Protein AF-0000000070931207 (afdb_homodimer)

Radius of gyration: 27.51 Å; Cα contacts (8 Å, |Δi|>4): 252; chains: 2; bounding box: 96×79×61 Å

Nearest PDB structures (foldseek):
  5idf-assembly1_B  TM=7.408E-01  e=4.962E-07  Rattus norvegicus
  4u4f-assembly1_C  TM=7.117E-01  e=2.954E-07  Rattus norvegicus
  9b64-assembly1_A  TM=7.312E-01  e=7.812E-07  Rattus norvegicus
  7rz4-assembly1_B  TM=7.303E-01  e=7.321E-07  Rattus norvegicus
  6ruq-assembly1_B  TM=6.890E-01  e=1.153E-06  Rattus norvegicus

InterPro domains:
  IPR019594 Ionotropic glutamate receptor, L-glutamate and glycine-binding domain [PF10613] (33-107)
  IPR019594 Ionotropic glutamate receptor, L-glutamate and glycine-binding domain [SM00918] (43-107)

Structure (mmCIF, N/CA/C/O backbone):
data_AF-0000000070931207-model_v1
#
loop_
_entity.id
_entity.type
_entity.pdbx_description
1 polymer 'Ionotropic glutamate receptor, putative'
#
loop_
_atom_site.group_PDB
_atom_site.id
_atom_site.type_symbol
_atom_site.label_atom_id
_atom_site.label_alt_id
_atom_site.label_comp_id
_atom_site.label_asym_id
_atom_site.label_entity_id
_atom_site.label_seq_id
_atom_site.pdbx_PDB_ins_code
_atom_site.Cartn_x
_atom_site.Cartn_y
_atom_site.Cartn_z
_atom_site.occupancy
_atom_site.B_iso_or_equiv
_atom_site.auth_seq_id
_atom_site.auth_comp_id
_atom_site.auth_asym_id
_atom_site.auth_atom_id
_atom_site.pdbx_PDB_model_num
ATOM 1 N N . GLY A 1 1 ? -38.344 -54.75 43.781 1 23.19 1 GLY A N 1
ATOM 2 C CA . GLY A 1 1 ? -38.375 -54.594 42.344 1 23.19 1 GLY A CA 1
ATOM 3 C C . GLY A 1 1 ? -38.719 -53.219 41.875 1 23.19 1 GLY A C 1
ATOM 4 O O . GLY A 1 1 ? -39.562 -53.031 41 1 23.19 1 GLY A O 1
ATOM 5 N N . LEU A 1 2 ? -38.219 -52.125 42.656 1 27.23 2 LEU A N 1
ATOM 6 C CA . LEU A 1 2 ? -38.438 -50.688 42.812 1 27.23 2 LEU A CA 1
ATOM 7 C C . LEU A 1 2 ? -38.062 -49.938 41.531 1 27.23 2 LEU A C 1
ATOM 9 O O . LEU A 1 2 ? -36.875 -49.938 41.156 1 27.23 2 LEU A O 1
ATOM 13 N N . ASP A 1 3 ? -38.969 -50 40.375 1 28.8 3 ASP A N 1
ATOM 14 C CA . ASP A 1 3 ? -38.875 -49.562 39 1 28.8 3 ASP A CA 1
ATOM 15 C C . ASP A 1 3 ? -38.781 -48.031 38.906 1 28.8 3 ASP A C 1
ATOM 17 O O . ASP A 1 3 ? -39.688 -47.344 39.406 1 28.8 3 ASP A O 1
ATOM 21 N N . PHE A 1 4 ? -37.531 -47.344 39.031 1 26.69 4 PHE A N 1
ATOM 22 C CA . PHE A 1 4 ? -37.062 -45.969 38.906 1 26.69 4 PHE A CA 1
ATOM 23 C C . PHE A 1 4 ? -37.5 -45.375 37.562 1 26.69 4 PHE A C 1
ATOM 25 O O . PHE A 1 4 ? -37.125 -45.844 36.5 1 26.69 4 PHE A O 1
ATOM 32 N N . VAL A 1 5 ? -38.812 -45.125 37.375 1 33.22 5 VAL A N 1
ATOM 33 C CA . VAL A 1 5 ? -39.344 -44.562 36.156 1 33.22 5 VAL A CA 1
ATOM 34 C C . VAL A 1 5 ? -38.688 -43.219 35.875 1 33.22 5 VAL A C 1
ATOM 36 O O . VAL A 1 5 ? -38.562 -42.375 36.75 1 33.22 5 VAL A O 1
ATOM 39 N N . HIS A 1 6 ? -37.625 -43.25 34.969 1 27.7 6 HIS A N 1
ATOM 40 C CA . HIS A 1 6 ? -36.812 -42.219 34.312 1 27.7 6 HIS A CA 1
ATOM 41 C C . HIS A 1 6 ? -37.688 -41.188 33.625 1 27.7 6 HIS A C 1
ATOM 43 O O . HIS A 1 6 ? -38.438 -41.5 32.719 1 27.7 6 HIS A O 1
ATOM 49 N N . ASP A 1 7 ? -38.344 -40.281 34.344 1 30.94 7 ASP A N 1
ATOM 50 C CA . ASP A 1 7 ? -39.094 -39.219 33.719 1 30.94 7 ASP A CA 1
ATOM 51 C C . ASP A 1 7 ? -38.219 -38.406 32.781 1 30.94 7 ASP A C 1
ATOM 53 O O . ASP A 1 7 ? -37.219 -37.812 33.219 1 30.94 7 ASP A O 1
ATOM 57 N N . PRO A 1 8 ? -38 -38.656 31.391 1 30.59 8 PRO A N 1
ATOM 58 C CA . PRO A 1 8 ? -37.125 -38.094 30.344 1 30.59 8 PRO A CA 1
ATOM 59 C C . PRO A 1 8 ? -37.375 -36.625 30.109 1 30.59 8 PRO A C 1
ATOM 61 O O . PRO A 1 8 ? -36.812 -36.031 29.188 1 30.59 8 PRO A O 1
ATOM 64 N N . HIS A 1 9 ? -38.469 -36 30.531 1 30.83 9 HIS A N 1
ATOM 65 C CA . HIS A 1 9 ? -38.938 -34.844 29.766 1 30.83 9 HIS A CA 1
ATOM 66 C C . HIS A 1 9 ? -37.938 -33.719 29.844 1 30.83 9 HIS A C 1
ATOM 68 O O . HIS A 1 9 ? -37.781 -32.969 28.875 1 30.83 9 HIS A O 1
ATOM 74 N N . ASP A 1 10 ? -37.438 -33.219 30.969 1 28.48 10 ASP A N 1
ATOM 75 C CA . ASP A 1 10 ? -37.406 -31.766 31.125 1 28.48 10 ASP A CA 1
ATOM 76 C C . ASP A 1 10 ? -36.219 -31.172 30.375 1 28.48 10 ASP A C 1
ATOM 78 O O . ASP A 1 10 ? -35.844 -30.016 30.578 1 28.48 10 ASP A O 1
ATOM 82 N N . ASP A 1 11 ? -35.25 -31.828 29.688 1 28.03 11 ASP A N 1
ATOM 83 C CA . ASP A 1 11 ? -34 -31.109 29.484 1 28.03 11 ASP A CA 1
ATOM 84 C C . ASP A 1 11 ? -34.188 -29.938 28.516 1 28.03 11 ASP A C 1
ATOM 86 O O . ASP A 1 11 ? -34.469 -30.125 27.344 1 28.03 11 ASP A O 1
ATOM 90 N N . ASP A 1 12 ? -34.844 -28.828 28.922 1 31.52 12 ASP A N 1
ATOM 91 C CA . ASP A 1 12 ? -34.938 -27.578 28.172 1 31.52 12 ASP A CA 1
ATOM 92 C C . ASP A 1 12 ? -33.531 -27.141 27.688 1 31.52 12 ASP A C 1
ATOM 94 O O . ASP A 1 12 ? -32.688 -26.781 28.5 1 31.52 12 ASP A O 1
ATOM 98 N N . GLY A 1 13 ? -32.719 -27.953 26.984 1 34.44 13 GLY A N 1
ATOM 99 C CA . GLY A 1 13 ? -31.453 -27.484 26.406 1 34.44 13 GLY A CA 1
ATOM 100 C C . GLY A 1 13 ? -31.609 -26.172 25.656 1 34.44 13 GLY A C 1
ATOM 101 O O . GLY A 1 13 ? -32.125 -26.141 24.547 1 34.44 13 GLY A O 1
ATOM 102 N N . VAL A 1 14 ? -31.859 -25.094 26.391 1 35.22 14 VAL A N 1
ATOM 103 C CA . VAL A 1 14 ? -31.828 -23.797 25.719 1 35.22 14 VAL A CA 1
ATOM 104 C C . VAL A 1 14 ? -30.562 -23.688 24.875 1 35.22 14 VAL A C 1
ATOM 106 O O . VAL A 1 14 ? -29.453 -23.859 25.375 1 35.22 14 VAL A O 1
ATOM 109 N N . PRO A 1 15 ? -30.5 -24.094 23.641 1 37.5 15 PRO A N 1
ATOM 110 C CA . PRO A 1 15 ? -29.391 -23.938 22.719 1 37.5 15 PRO A CA 1
ATOM 111 C C . PRO A 1 15 ? -28.859 -22.5 22.672 1 37.5 15 PRO A C 1
ATOM 113 O O . PRO A 1 15 ? -27.938 -22.203 21.906 1 37.5 15 PRO A O 1
ATOM 116 N N . GLY A 1 16 ? -29.5 -21.516 23.266 1 37.53 16 GLY A N 1
ATOM 117 C CA . GLY A 1 16 ? -29.344 -20.203 22.625 1 37.53 16 GLY A CA 1
ATOM 118 C C . GLY A 1 16 ? -27.938 -19.656 22.719 1 37.53 16 GLY A C 1
ATOM 119 O O . GLY A 1 16 ? -27.688 -18.516 22.344 1 37.53 16 GLY A O 1
ATOM 120 N N . SER A 1 17 ? -27.156 -19.922 23.766 1 37.19 17 SER A N 1
ATOM 121 C CA . SER A 1 17 ? -26.031 -19 23.891 1 37.19 17 SER A CA 1
ATOM 122 C C . SER A 1 17 ? -25.125 -19.094 22.672 1 37.19 17 SER A C 1
ATOM 124 O O . SER A 1 17 ? -24.5 -20.125 22.422 1 37.19 17 SER A O 1
ATOM 126 N N . GLU A 1 18 ? -25.484 -18.781 21.5 1 37.75 18 GLU A N 1
ATOM 127 C CA . GLU A 1 18 ? -24.453 -18.516 20.516 1 37.75 18 GLU A CA 1
ATOM 128 C C . GLU A 1 18 ? -23.188 -17.938 21.172 1 37.75 18 GLU A C 1
ATOM 130 O O . GLU A 1 18 ? -23.266 -16.953 21.906 1 37.75 18 GLU A O 1
ATOM 135 N N . ASP A 1 19 ? -22.188 -18.672 21.641 1 37.19 19 ASP A N 1
ATOM 136 C CA . ASP A 1 19 ? -20.812 -18.328 21.969 1 37.19 19 ASP A CA 1
ATOM 137 C C . ASP A 1 19 ? -20.328 -17.141 21.125 1 37.19 19 ASP A C 1
ATOM 139 O O . ASP A 1 19 ? -20.219 -17.234 19.906 1 37.19 19 ASP A O 1
ATOM 143 N N . VAL A 1 20 ? -20.828 -15.953 21.328 1 42.41 20 VAL A N 1
ATOM 144 C CA . VAL A 1 20 ? -20 -14.812 20.953 1 42.41 20 VAL A CA 1
ATOM 145 C C . VAL A 1 20 ? -18.531 -15.172 21.109 1 42.41 20 VAL A C 1
ATOM 147 O O . VAL A 1 20 ? -18.062 -15.453 22.219 1 42.41 20 VAL A O 1
ATOM 150 N N . ASP A 1 21 ? -18 -16.109 20.422 1 39.47 21 ASP A N 1
ATOM 151 C CA . ASP A 1 21 ? -16.547 -16.297 20.297 1 39.47 21 ASP A CA 1
ATOM 152 C C . ASP A 1 21 ? -15.812 -14.977 20.5 1 39.47 21 ASP A C 1
ATOM 154 O O . ASP A 1 21 ? -15.734 -14.164 19.562 1 39.47 21 ASP A O 1
ATOM 158 N N . ASP A 1 22 ? -16.062 -14.109 21.422 1 45.34 22 ASP A N 1
ATOM 159 C CA . ASP A 1 22 ? -15.141 -13.109 21.953 1 45.34 22 ASP A CA 1
ATOM 160 C C . ASP A 1 22 ? -13.703 -13.617 21.891 1 45.34 22 ASP A C 1
ATOM 162 O O . ASP A 1 22 ? -12.914 -13.375 22.812 1 45.34 22 ASP A O 1
ATOM 166 N N . THR A 1 23 ? -13.297 -14.742 21.312 1 48.28 23 THR A N 1
ATOM 167 C CA . THR A 1 23 ? -11.875 -15.047 21.219 1 48.28 23 THR A CA 1
ATOM 168 C C . THR A 1 23 ? -11.078 -13.805 20.828 1 48.28 23 THR A C 1
ATOM 170 O O . THR A 1 23 ? -11.328 -13.211 19.781 1 48.28 23 THR A O 1
ATOM 173 N N . ILE A 1 24 ? -10.812 -12.938 21.781 1 50.16 24 ILE A N 1
ATOM 174 C CA . ILE A 1 24 ? -9.797 -11.898 21.688 1 50.16 24 ILE A CA 1
ATOM 175 C C . ILE A 1 24 ? -8.688 -12.344 20.75 1 50.16 24 ILE A C 1
ATOM 177 O O . ILE A 1 24 ? -7.949 -13.281 21.047 1 50.16 24 ILE A O 1
ATOM 181 N N . ASP A 1 25 ? -9.016 -12.484 19.562 1 58.59 25 ASP A N 1
ATOM 182 C CA . ASP A 1 25 ? -7.906 -12.727 18.641 1 58.59 25 ASP A CA 1
ATOM 183 C C . ASP A 1 25 ? -6.746 -11.781 18.922 1 58.59 25 ASP A C 1
ATOM 185 O O . ASP A 1 25 ? -6.887 -10.562 18.797 1 58.59 25 ASP A O 1
ATOM 189 N N . GLU A 1 26 ? -5.93 -12.125 19.953 1 60.47 26 GLU A N 1
ATOM 190 C CA . GLU A 1 26 ? -4.727 -11.383 20.312 1 60.47 26 GLU A CA 1
ATOM 191 C C . GLU A 1 26 ? -4.215 -10.57 19.125 1 60.47 26 GLU A C 1
ATOM 193 O O . GLU A 1 26 ? -3.541 -9.547 19.312 1 60.47 26 GLU A O 1
ATOM 198 N N . ASN A 1 27 ? -4.688 -11.023 18.062 1 66.06 27 ASN A N 1
ATOM 199 C CA . ASN A 1 27 ? -4.195 -10.336 16.875 1 66.06 27 ASN A CA 1
ATOM 200 C C . ASN A 1 27 ? -5.18 -9.266 16.406 1 66.06 27 ASN A C 1
ATOM 202 O O . ASN A 1 27 ? -4.977 -8.648 15.352 1 66.06 27 ASN A O 1
ATOM 206 N N . SER A 1 28 ? -6.129 -9.055 17.375 1 78.44 28 SER A N 1
ATOM 207 C CA . SER A 1 28 ? -7.125 -8.07 16.969 1 78.44 28 SER A CA 1
ATOM 208 C C . SER A 1 28 ? -6.59 -6.652 17.125 1 78.44 28 SER A C 1
ATOM 210 O O . SER A 1 28 ? -5.953 -6.332 18.125 1 78.44 28 SER A O 1
ATOM 212 N N . LEU A 1 29 ? -6.68 -5.848 16.141 1 83.44 29 LEU A N 1
ATOM 213 C CA . LEU A 1 29 ? -6.293 -4.441 16.141 1 83.44 29 LEU A CA 1
ATOM 214 C C . LEU A 1 29 ? -7.352 -3.59 16.828 1 83.44 29 LEU A C 1
ATOM 216 O O . LEU A 1 29 ? -7.117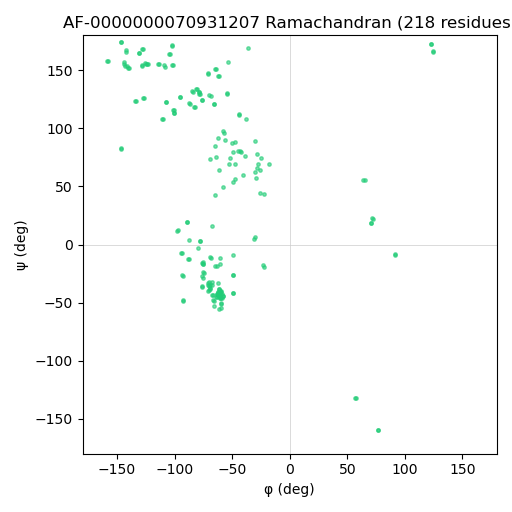 -2.412 17.109 1 83.44 29 LEU A O 1
ATOM 220 N N . GLU A 1 30 ? -8.328 -4.242 17.312 1 86.12 30 GLU A N 1
ATOM 221 C CA . GLU A 1 30 ? -9.461 -3.479 17.828 1 86.12 30 GLU A CA 1
ATOM 222 C C . GLU A 1 30 ? -9.086 -2.709 19.094 1 86.12 30 GLU A C 1
ATOM 224 O O . GLU A 1 30 ? -8.438 -3.25 19.984 1 86.12 30 GLU A O 1
ATOM 229 N N . ASN A 1 31 ? -9.383 -1.312 19.109 1 87.56 31 ASN A N 1
ATOM 230 C CA . ASN A 1 31 ? -9.203 -0.41 20.234 1 87.56 31 ASN A CA 1
ATOM 231 C C . ASN A 1 31 ? -7.727 -0.146 20.516 1 87.56 31 ASN A C 1
ATOM 233 O O . ASN A 1 31 ? -7.348 0.172 21.641 1 87.56 31 ASN A O 1
ATOM 237 N N . ARG A 1 32 ? -6.938 -0.42 19.562 1 92.69 32 ARG A N 1
ATOM 238 C CA . ARG A 1 32 ? -5.52 -0.094 19.656 1 92.69 32 ARG A CA 1
ATOM 239 C C . ARG A 1 32 ? -5.164 1.07 18.734 1 92.69 32 ARG A C 1
ATOM 241 O O . ARG A 1 32 ? -5.914 1.392 17.812 1 92.69 32 ARG A O 1
ATOM 248 N N . THR A 1 33 ? -4.117 1.772 19.156 1 96.12 33 THR A N 1
ATOM 249 C CA . THR A 1 33 ? -3.527 2.768 18.281 1 96.12 33 THR A CA 1
ATOM 250 C C . THR A 1 33 ? -2.27 2.219 17.609 1 96.12 33 THR A C 1
ATOM 252 O O . THR A 1 33 ? -1.323 1.817 18.281 1 96.12 33 THR A O 1
ATOM 255 N N . ILE A 1 34 ? -2.32 2.102 16.359 1 96.06 34 ILE A N 1
ATOM 256 C CA . ILE A 1 34 ? -1.188 1.586 15.594 1 96.06 34 ILE A CA 1
ATOM 257 C C . ILE A 1 34 ? -0.354 2.748 15.062 1 96.06 34 ILE A C 1
ATOM 259 O O . ILE A 1 34 ? -0.89 3.676 14.453 1 96.06 34 ILE A O 1
ATOM 263 N N . ILE A 1 35 ? 0.951 2.678 15.359 1 97.62 35 ILE A N 1
ATOM 264 C CA . ILE A 1 35 ? 1.844 3.674 14.773 1 97.62 35 ILE A CA 1
ATOM 265 C C . ILE A 1 35 ? 2.32 3.205 13.406 1 97.62 35 ILE A C 1
ATOM 267 O O . ILE A 1 35 ? 2.904 2.127 13.281 1 97.62 35 ILE A O 1
ATOM 271 N N . VAL A 1 36 ? 2.049 3.975 12.438 1 97.5 36 VAL A N 1
ATOM 272 C CA . VAL A 1 36 ? 2.465 3.674 11.07 1 97.5 36 VAL A CA 1
ATOM 273 C C . VAL A 1 36 ? 3.555 4.648 10.641 1 97.5 36 VAL A C 1
ATOM 275 O O . VAL A 1 36 ? 3.285 5.832 10.414 1 97.5 36 VAL A O 1
ATOM 278 N N . THR A 1 37 ? 4.781 4.176 10.539 1 98.44 37 THR A N 1
ATOM 279 C CA . THR A 1 37 ? 5.887 5.012 10.078 1 98.44 37 THR A CA 1
ATOM 280 C C . THR A 1 37 ? 5.859 5.148 8.562 1 98.44 37 THR A C 1
ATOM 282 O O . THR A 1 37 ? 5.68 4.164 7.844 1 98.44 37 THR A O 1
ATOM 285 N N . THR A 1 38 ? 5.965 6.391 8.062 1 98.19 38 THR A N 1
ATOM 286 C CA . THR A 1 38 ? 5.816 6.633 6.629 1 98.19 38 THR A CA 1
ATOM 287 C C . THR A 1 38 ? 6.797 7.703 6.156 1 98.19 38 THR A C 1
ATOM 289 O O . THR A 1 38 ? 7.453 8.352 6.973 1 98.19 38 THR A O 1
ATOM 292 N N . VAL A 1 39 ? 6.922 7.793 4.848 1 98 39 VAL A N 1
ATOM 293 C CA . VAL A 1 39 ? 7.613 8.883 4.16 1 98 39 VAL A CA 1
ATOM 294 C C . VAL A 1 39 ? 6.68 9.516 3.129 1 98 39 VAL A C 1
ATOM 296 O O . VAL A 1 39 ? 5.68 8.914 2.732 1 98 39 VAL A O 1
ATOM 299 N N . VAL A 1 40 ? 6.984 10.766 2.824 1 97.69 40 VAL A N 1
ATOM 300 C CA . VAL A 1 40 ? 6.215 11.398 1.755 1 97.69 40 VAL A CA 1
ATOM 301 C C . VAL A 1 40 ? 6.504 10.695 0.43 1 97.69 40 VAL A C 1
ATOM 303 O O . VAL A 1 40 ? 7.652 10.625 -0.01 1 97.69 40 VAL A O 1
ATOM 306 N N . SER A 1 41 ? 5.457 10.148 -0.214 1 95.06 41 SER A N 1
ATOM 307 C CA . SER A 1 41 ? 5.566 9.391 -1.453 1 95.06 41 SER A CA 1
ATOM 308 C C . SER A 1 41 ? 4.34 9.594 -2.338 1 95.06 41 SER A C 1
ATOM 310 O O . SER A 1 41 ? 3.461 8.734 -2.398 1 95.06 41 SER A O 1
ATOM 312 N N . PRO A 1 42 ? 4.352 10.68 -3.082 1 95.81 42 PRO A N 1
ATOM 313 C CA . PRO A 1 42 ? 3.211 10.859 -3.986 1 95.81 42 PRO A CA 1
ATOM 314 C C . PRO A 1 42 ? 3.111 9.75 -5.031 1 95.81 42 PRO A C 1
ATOM 316 O O . PRO A 1 42 ? 4.133 9.281 -5.539 1 95.81 42 PRO A O 1
ATOM 319 N N . PRO A 1 43 ? 1.853 9.344 -5.418 1 93.94 43 PRO A N 1
ATOM 320 C CA . PRO A 1 43 ? 0.551 9.844 -4.965 1 93.94 43 PRO A CA 1
ATOM 321 C C . PRO A 1 43 ? 0.025 9.094 -3.742 1 93.94 43 PRO A C 1
ATOM 323 O O . PRO A 1 43 ? -1.162 9.195 -3.418 1 93.94 43 PRO A O 1
ATOM 326 N N . PHE A 1 44 ? 0.882 8.438 -3.049 1 95.62 44 PHE A N 1
ATOM 327 C CA . PHE A 1 44 ? 0.434 7.461 -2.061 1 95.62 44 PHE A CA 1
ATOM 328 C C . PHE A 1 44 ? 0.309 8.102 -0.685 1 95.62 44 PHE A C 1
ATOM 330 O O . PHE A 1 44 ? -0.703 7.926 -0.002 1 95.62 44 PHE A O 1
ATOM 337 N N . VAL A 1 45 ? 1.263 8.805 -0.274 1 97.94 45 VAL A N 1
ATOM 338 C CA . VAL A 1 45 ? 1.275 9.562 0.972 1 97.94 45 VAL A CA 1
ATOM 339 C C . VAL A 1 45 ? 1.817 10.969 0.715 1 97.94 45 VAL A C 1
ATOM 341 O O . VAL A 1 45 ? 2.938 11.125 0.226 1 97.94 45 VAL A O 1
ATOM 344 N N . MET A 1 46 ? 1.054 11.914 1.052 1 98.31 46 MET A N 1
ATOM 345 C CA . MET A 1 46 ? 1.426 13.312 0.843 1 98.31 46 MET A CA 1
ATOM 346 C C . MET A 1 46 ? 0.999 14.172 2.027 1 98.31 46 MET A C 1
ATOM 348 O O . MET A 1 46 ? 0.062 13.82 2.748 1 98.31 46 MET A O 1
ATOM 352 N N . LEU A 1 47 ? 1.739 15.211 2.213 1 98.38 47 LEU A N 1
ATOM 353 C CA . LEU A 1 47 ? 1.25 16.266 3.1 1 98.38 47 LEU A CA 1
ATOM 354 C C . LEU A 1 47 ? 0.26 17.172 2.375 1 98.38 47 LEU A C 1
ATOM 356 O O . LEU A 1 47 ? 0.477 17.531 1.216 1 98.38 47 LEU A O 1
ATOM 360 N N . LYS A 1 48 ? -0.857 17.438 3.059 1 98.12 48 LYS A N 1
ATOM 361 C CA . LYS A 1 48 ? -1.823 18.375 2.492 1 98.12 48 LYS A CA 1
ATOM 362 C C . LYS A 1 48 ? -1.226 19.766 2.373 1 98.12 48 LYS A C 1
ATOM 364 O O . LYS A 1 48 ? -0.315 20.125 3.123 1 98.12 48 LYS A O 1
ATOM 369 N N . ASP A 1 49 ? -1.76 20.5 1.351 1 97 49 ASP A N 1
ATOM 370 C CA . ASP A 1 49 ? -1.448 21.938 1.353 1 97 49 ASP A CA 1
ATOM 371 C C . ASP A 1 49 ? -1.828 22.578 2.684 1 97 49 ASP A C 1
ATOM 373 O O . ASP A 1 49 ? -2.926 22.344 3.197 1 97 49 ASP A O 1
ATOM 377 N N . GLY A 1 50 ? -0.847 23.344 3.277 1 97.69 50 GLY A N 1
ATOM 378 C CA . GLY A 1 50 ? -1.085 23.953 4.582 1 97.69 50 GLY A CA 1
ATOM 379 C C . GLY A 1 50 ? -1.073 22.938 5.711 1 97.69 50 GLY A C 1
ATOM 380 O O . GLY A 1 50 ? -1.782 23.094 6.707 1 97.69 50 GLY A O 1
ATOM 381 N N . SER A 1 51 ? -0.452 21.828 5.508 1 97.69 51 SER A N 1
ATOM 382 C CA . SER A 1 51 ? -0.431 20.734 6.473 1 97.69 51 SER A CA 1
ATOM 383 C C . SER A 1 51 ? -0.061 21.234 7.867 1 97.69 51 SER A C 1
ATOM 385 O O . SER A 1 51 ? -0.439 20.625 8.867 1 97.69 51 SER A O 1
ATOM 387 N N . GLU A 1 52 ? 0.675 22.328 7.977 1 97.38 52 GLU A N 1
ATOM 388 C CA . GLU A 1 52 ? 1.089 22.875 9.266 1 97.38 52 GLU A CA 1
ATOM 389 C C . GLU A 1 52 ? -0.115 23.344 10.078 1 97.38 52 GLU A C 1
ATOM 391 O O . GLU A 1 52 ? -0.017 23.516 11.297 1 97.38 52 GLU A O 1
ATOM 396 N N . GLN A 1 53 ? -1.238 23.547 9.414 1 98.06 53 GLN A N 1
ATOM 397 C CA . GLN A 1 53 ? -2.445 24.016 10.086 1 98.06 53 GLN A CA 1
ATOM 398 C C . GLN A 1 53 ? -3.262 22.859 10.633 1 98.06 53 GLN A C 1
ATOM 400 O O . GLN A 1 53 ? -4.227 23.062 11.375 1 98.06 53 GLN A O 1
ATOM 405 N N . TYR A 1 54 ? -2.938 21.672 10.227 1 98.25 54 TYR A N 1
ATOM 406 C CA . TYR A 1 54 ? -3.621 20.453 10.672 1 98.25 54 TYR A CA 1
ATOM 407 C C . TYR A 1 54 ? -2.779 19.703 11.688 1 98.25 54 TYR A C 1
ATOM 409 O O . TYR A 1 54 ? -1.621 20.047 11.93 1 98.25 54 TYR A O 1
ATOM 417 N N . GLU A 1 55 ? -3.461 18.781 12.383 1 97.88 55 GLU A N 1
ATOM 418 C CA . GLU A 1 55 ? -2.76 17.953 13.359 1 97.88 55 GLU A CA 1
ATOM 419 C C . GLU A 1 55 ? -2.961 16.469 13.07 1 97.88 55 GLU A C 1
ATOM 421 O O . GLU A 1 55 ? -3.932 16.094 12.414 1 97.88 55 GLU A O 1
ATOM 426 N N . GLY A 1 56 ? -2 15.703 13.547 1 97.81 56 GLY A N 1
ATOM 427 C CA . GLY A 1 56 ? -2.107 14.258 13.445 1 97.81 56 GLY A CA 1
ATOM 428 C C . GLY A 1 56 ? -2.271 13.773 12.016 1 97.81 56 GLY A C 1
ATOM 429 O O . GLY A 1 56 ? -1.549 14.211 11.117 1 97.81 56 GLY A O 1
ATOM 430 N N . ASN A 1 57 ? -3.236 12.898 11.859 1 98.69 57 ASN A N 1
ATOM 431 C CA . ASN A 1 57 ? -3.42 12.258 10.555 1 98.69 57 ASN A CA 1
ATOM 432 C C . ASN A 1 57 ? -4.07 13.211 9.555 1 98.69 57 ASN A C 1
ATOM 434 O O . ASN A 1 57 ? -4.012 12.977 8.344 1 98.69 57 ASN A O 1
ATOM 438 N N . GLN A 1 58 ? -4.664 14.289 10.031 1 98.38 58 GLN A N 1
ATOM 439 C CA . GLN A 1 58 ? -5.348 15.242 9.164 1 98.38 58 GLN A CA 1
ATOM 440 C C . GLN A 1 58 ? -4.352 16 8.289 1 98.38 58 GLN A C 1
ATOM 442 O O . GLN A 1 58 ? -4.742 16.656 7.316 1 98.38 58 GLN A O 1
ATOM 447 N N . ARG A 1 59 ? -3.076 15.867 8.586 1 98.75 59 ARG A N 1
ATOM 448 C CA . ARG A 1 59 ? -2.025 16.531 7.824 1 98.75 59 ARG A CA 1
ATOM 449 C C . ARG A 1 59 ? -1.782 15.82 6.496 1 98.75 59 ARG A C 1
ATOM 451 O O . ARG A 1 59 ? -1.139 16.375 5.602 1 98.75 59 ARG A O 1
ATOM 458 N N . PHE A 1 60 ? -2.307 14.586 6.426 1 98.75 60 PHE A N 1
ATOM 459 C CA . PHE A 1 60 ? -1.861 13.727 5.332 1 98.75 60 PHE A CA 1
ATOM 460 C C . PHE A 1 60 ? -3.008 13.438 4.367 1 98.75 60 PHE A C 1
ATOM 462 O O . PHE A 1 60 ? -4.18 13.523 4.746 1 98.75 60 PHE A O 1
ATOM 469 N N . GLU A 1 61 ? -2.676 13.133 3.164 1 97.88 61 GLU A N 1
ATOM 470 C CA . GLU A 1 61 ? -3.568 12.656 2.109 1 97.88 61 GLU A CA 1
ATOM 471 C C . GLU A 1 61 ? -2.855 11.68 1.184 1 97.88 61 GLU A C 1
ATOM 473 O O . GLU A 1 61 ? -1.655 11.438 1.331 1 97.88 61 GLU A O 1
ATOM 478 N N . GLY A 1 62 ? -3.619 11.094 0.242 1 95.94 62 GLY A N 1
ATOM 479 C CA . GLY A 1 62 ? -3.084 10.141 -0.716 1 95.94 62 GLY A CA 1
ATOM 480 C C . GLY A 1 62 ? -3.787 8.797 -0.676 1 95.94 62 GLY A C 1
ATOM 481 O O . GLY A 1 62 ? -4.586 8.539 0.226 1 95.94 62 GLY A O 1
ATOM 482 N N . PHE A 1 63 ? -3.412 8.039 -1.598 1 93.69 63 PHE A N 1
ATOM 483 C CA . PHE A 1 63 ? -4.117 6.777 -1.775 1 93.69 63 PHE A CA 1
ATOM 484 C C . PHE A 1 63 ? -3.965 5.895 -0.543 1 93.69 63 PHE A C 1
ATOM 486 O O . PHE A 1 63 ? -4.938 5.293 -0.078 1 93.69 63 PHE A O 1
ATOM 493 N N . CYS A 1 64 ? -2.789 5.805 0.018 1 95.81 64 CYS A N 1
ATOM 494 C CA . CYS A 1 64 ? -2.543 4.949 1.175 1 95.81 64 CYS A CA 1
ATOM 495 C C . CYS A 1 64 ? -3.213 5.516 2.422 1 95.81 64 CYS A C 1
ATOM 497 O O . CYS A 1 64 ? -3.715 4.762 3.258 1 95.81 64 CYS A O 1
ATOM 499 N N . VAL A 1 65 ? -3.258 6.828 2.547 1 97.81 65 VAL A N 1
ATOM 500 C CA . VAL A 1 65 ? -3.891 7.473 3.691 1 97.81 65 VAL A CA 1
ATOM 501 C C . VAL A 1 65 ? -5.387 7.164 3.697 1 97.81 65 VAL A C 1
ATOM 503 O O . VAL A 1 65 ? -5.938 6.742 4.719 1 97.81 65 VAL A O 1
ATOM 506 N N . SER A 1 66 ? -5.996 7.285 2.527 1 94.69 66 SER A N 1
ATOM 507 C CA . SER A 1 66 ? -7.418 6.977 2.396 1 94.69 66 SER A CA 1
ATOM 508 C C . SER A 1 66 ? -7.699 5.516 2.727 1 94.69 66 SER A C 1
ATOM 510 O O . SER A 1 66 ? -8.711 5.195 3.346 1 94.69 66 SER A O 1
ATOM 512 N N . LEU A 1 67 ? -6.883 4.668 2.244 1 92.81 67 LEU A N 1
ATOM 513 C CA . LEU A 1 67 ? -7.059 3.25 2.539 1 92.81 67 LEU A CA 1
ATOM 514 C C . LEU A 1 67 ? -6.914 2.984 4.035 1 92.81 67 LEU A C 1
ATOM 516 O O . LEU A 1 67 ? -7.695 2.227 4.613 1 92.81 67 LEU A O 1
ATOM 520 N N . LEU A 1 68 ? -5.91 3.617 4.703 1 95.75 68 LEU A N 1
ATOM 521 C CA . LEU A 1 68 ? -5.707 3.463 6.137 1 95.75 68 LEU A CA 1
ATOM 522 C C . LEU A 1 68 ? -6.918 3.973 6.914 1 95.75 68 LEU A C 1
ATOM 524 O O . LEU A 1 68 ? -7.352 3.34 7.879 1 95.75 68 LEU A O 1
ATOM 528 N N . ASP A 1 69 ? -7.445 5.051 6.473 1 95.69 69 ASP A N 1
ATOM 529 C CA . ASP A 1 69 ? -8.648 5.594 7.098 1 95.69 69 ASP A CA 1
ATOM 530 C C . ASP A 1 69 ? -9.797 4.59 7.043 1 95.69 69 ASP A C 1
ATOM 532 O O . ASP A 1 69 ? -10.469 4.352 8.047 1 95.69 69 ASP A O 1
ATOM 536 N N . LYS A 1 70 ? -9.969 4.02 5.902 1 91.31 70 LYS A N 1
ATOM 537 C CA . LYS A 1 70 ? -11.047 3.055 5.723 1 91.31 70 LYS A CA 1
ATOM 538 C C . LYS A 1 70 ? -10.797 1.793 6.543 1 91.31 70 LYS A C 1
ATOM 540 O O . LYS A 1 70 ? -11.719 1.271 7.18 1 91.31 70 LYS A O 1
ATOM 545 N N . LEU A 1 71 ? -9.594 1.343 6.504 1 91.94 71 LEU A N 1
ATOM 546 C CA . LEU A 1 71 ? -9.242 0.156 7.273 1 91.94 71 LEU A CA 1
ATOM 547 C C . LEU A 1 71 ? -9.461 0.392 8.766 1 91.94 71 LEU A C 1
ATOM 549 O O . LEU A 1 71 ? -10.023 -0.462 9.461 1 91.94 71 LEU A O 1
ATOM 553 N N . ALA A 1 72 ? -9.016 1.508 9.234 1 94.38 72 ALA A N 1
ATOM 554 C CA . ALA A 1 72 ? -9.164 1.865 10.648 1 94.38 72 ALA A CA 1
ATOM 555 C C . ALA A 1 72 ? -10.633 1.909 11.055 1 94.38 72 ALA A C 1
ATOM 557 O O . ALA A 1 72 ? -11 1.468 12.141 1 94.38 72 ALA A O 1
ATOM 558 N N . GLU A 1 73 ? -11.422 2.432 10.18 1 92.81 73 GLU A N 1
ATOM 559 C CA . GLU A 1 73 ? -12.852 2.539 10.422 1 92.81 73 GLU A CA 1
ATOM 560 C C . GLU A 1 73 ? -13.508 1.161 10.484 1 92.81 73 GLU A C 1
ATOM 562 O O . GLU A 1 73 ? -14.25 0.861 11.422 1 92.81 73 GLU A O 1
ATOM 567 N N . VAL A 1 74 ? -13.25 0.349 9.594 1 88.44 74 VAL A N 1
ATOM 568 C CA . VAL A 1 74 ? -13.938 -0.931 9.453 1 88.44 74 VAL A CA 1
ATOM 569 C C . VAL A 1 74 ? -13.43 -1.909 10.508 1 88.44 74 VAL A C 1
ATOM 571 O O . VAL A 1 74 ? -14.203 -2.695 11.062 1 88.44 74 VAL A O 1
ATOM 574 N N . LEU A 1 75 ? -12.195 -1.833 10.812 1 89.12 75 LEU A N 1
ATOM 575 C CA . LEU A 1 75 ? -11.609 -2.76 11.773 1 89.12 75 LEU A CA 1
ATOM 576 C C . LEU A 1 75 ? -11.609 -2.162 13.172 1 89.12 75 LEU A C 1
ATOM 578 O O . LEU A 1 75 ? -11.211 -2.82 14.141 1 89.12 75 LEU A O 1
ATOM 582 N N . HIS A 1 76 ? -11.969 -0.906 13.273 1 92.56 76 HIS A N 1
ATOM 583 C CA . HIS A 1 76 ? -12.195 -0.232 14.547 1 92.56 76 HIS A CA 1
ATOM 584 C C . HIS A 1 76 ? -10.898 -0.135 15.352 1 92.56 76 HIS A C 1
ATOM 586 O O . HIS A 1 76 ? -10.859 -0.532 16.516 1 92.56 76 HIS A O 1
ATOM 592 N N . PHE A 1 77 ? -9.961 0.408 14.766 1 94.94 77 PHE A N 1
ATOM 593 C CA . PHE A 1 77 ? -8.734 0.782 15.461 1 94.94 77 PHE A CA 1
ATOM 594 C C . PHE A 1 77 ? -8.352 2.223 15.141 1 94.94 77 PHE A C 1
ATOM 596 O O . PHE A 1 77 ? -8.922 2.836 14.234 1 94.94 77 PHE A O 1
ATOM 603 N N . ASP A 1 78 ? -7.477 2.781 15.914 1 96.75 78 ASP A N 1
ATOM 604 C CA . ASP A 1 78 ? -6.855 4.074 15.656 1 96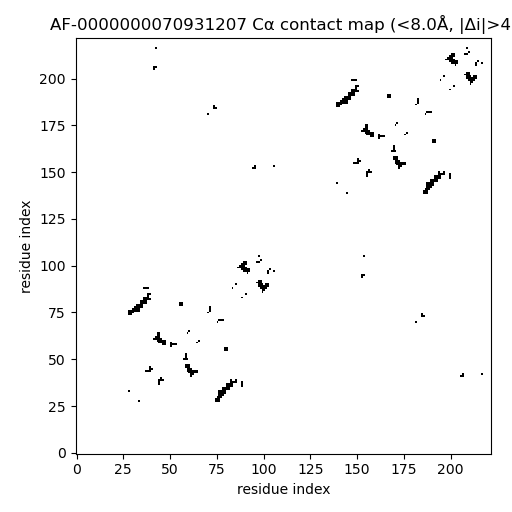.75 78 ASP A CA 1
ATOM 605 C C . ASP A 1 78 ? -5.445 3.904 15.102 1 96.75 78 ASP A C 1
ATOM 607 O O . ASP A 1 78 ? -4.82 2.857 15.281 1 96.75 78 ASP A O 1
ATOM 611 N N . TYR A 1 79 ? -5.051 4.926 14.383 1 98 79 TYR A N 1
ATOM 612 C CA . TYR A 1 79 ? -3.666 4.895 13.93 1 98 79 TYR A CA 1
ATOM 613 C C . TYR A 1 79 ? -3.061 6.293 13.93 1 98 79 TYR A C 1
ATOM 615 O O . TYR A 1 79 ? -3.785 7.289 13.961 1 98 79 TYR A O 1
ATOM 623 N N . LYS A 1 80 ? -1.764 6.324 14.031 1 98.44 80 LYS A N 1
ATOM 624 C CA . LYS A 1 80 ? -0.984 7.555 13.93 1 98.44 80 LYS A CA 1
ATOM 625 C C . LYS A 1 80 ? 0.114 7.422 12.875 1 98.44 80 LYS A C 1
ATOM 627 O O . LYS A 1 80 ? 0.907 6.48 12.914 1 98.44 80 LYS A O 1
ATOM 632 N N . LEU A 1 81 ? 0.134 8.344 11.953 1 98.75 81 LEU A N 1
ATOM 633 C CA . LEU A 1 81 ? 1.202 8.375 10.961 1 98.75 81 LEU A CA 1
ATOM 634 C C . LEU A 1 81 ? 2.438 9.078 11.516 1 98.75 81 LEU A C 1
ATOM 636 O O . LEU A 1 81 ? 2.361 10.234 11.945 1 98.75 81 LEU A O 1
ATOM 640 N N . GLN A 1 82 ? 3.473 8.453 11.617 1 98.69 82 GLN A N 1
ATOM 641 C CA . GLN A 1 82 ? 4.766 9.016 11.992 1 98.69 82 GLN A CA 1
ATOM 642 C C . GLN A 1 82 ? 5.645 9.242 10.773 1 98.69 82 GLN A C 1
ATOM 644 O O . GLN A 1 82 ? 6.121 8.289 10.156 1 98.69 82 GLN A O 1
ATOM 649 N N . LEU A 1 83 ? 5.895 10.43 10.5 1 98.69 83 LEU A N 1
ATOM 650 C CA . LEU A 1 83 ? 6.672 10.805 9.328 1 98.69 83 LEU A CA 1
ATOM 651 C C . LEU A 1 83 ? 8.164 10.742 9.617 1 98.69 83 LEU A C 1
ATOM 653 O O . LEU A 1 83 ? 8.625 11.273 10.633 1 98.69 83 LEU A O 1
ATOM 657 N N . VAL A 1 84 ? 8.891 10.125 8.758 1 98.75 84 VAL A N 1
ATOM 658 C CA . VAL A 1 84 ? 10.344 10.102 8.875 1 98.75 84 VAL A CA 1
ATOM 659 C C . VAL A 1 84 ? 10.969 10.539 7.555 1 98.75 84 VAL A C 1
ATOM 661 O O . VAL A 1 84 ? 10.289 10.602 6.527 1 98.75 84 VAL A O 1
ATOM 664 N N . LYS A 1 85 ? 12.25 10.797 7.586 1 98.31 85 LYS A N 1
ATOM 665 C CA . LYS A 1 85 ? 12.992 11.125 6.367 1 98.31 85 LYS A CA 1
ATOM 666 C C . LYS A 1 85 ? 13.156 9.891 5.48 1 98.31 85 LYS A C 1
ATOM 668 O O . LYS A 1 85 ? 13.234 8.766 5.98 1 98.31 85 LYS A O 1
ATOM 673 N N . PRO A 1 86 ? 13.164 10.141 4.148 1 97.25 86 PRO A N 1
ATOM 674 C CA . PRO A 1 86 ? 13.297 9.016 3.217 1 97.25 86 PRO A CA 1
ATOM 675 C C . PRO A 1 86 ? 14.445 8.078 3.576 1 97.25 86 PRO A C 1
ATOM 677 O O . PRO A 1 86 ? 14.312 6.859 3.469 1 97.25 86 PRO A O 1
ATOM 680 N N . GLU A 1 87 ? 15.656 8.617 3.996 1 97.44 87 GLU A N 1
ATOM 681 C CA . GLU A 1 87 ? 16.828 7.809 4.301 1 97.44 87 GLU A CA 1
ATOM 682 C C . GLU A 1 87 ? 16.547 6.848 5.453 1 97.44 87 GLU A C 1
ATOM 684 O O . GLU A 1 87 ? 17.094 5.742 5.488 1 97.44 87 GLU A O 1
ATOM 689 N N . LYS A 1 88 ? 15.773 7.344 6.441 1 98.25 88 LYS A N 1
ATOM 690 C CA . LYS A 1 88 ? 15.414 6.512 7.59 1 98.25 88 LYS A CA 1
ATOM 691 C C . LYS A 1 88 ? 14.43 5.422 7.191 1 98.25 88 LYS A C 1
ATOM 693 O O . LYS A 1 88 ? 14.523 4.289 7.664 1 98.25 88 LYS A O 1
ATOM 698 N N . PHE A 1 89 ? 13.547 5.773 6.398 1 98.06 89 PHE A N 1
ATOM 699 C CA . PHE A 1 89 ? 12.586 4.805 5.898 1 98.06 89 PHE A CA 1
ATOM 700 C C . PHE A 1 89 ? 13.281 3.676 5.152 1 98.06 89 PHE A C 1
ATOM 702 O O . PHE A 1 89 ? 13.086 2.5 5.469 1 98.06 89 PHE A O 1
ATOM 709 N N . GLY A 1 90 ? 14.07 4.027 4.172 1 97.38 90 GLY A N 1
ATOM 710 C CA . GLY A 1 90 ? 14.883 3.068 3.439 1 97.38 90 GLY A CA 1
ATOM 711 C C . GLY A 1 90 ? 14.633 3.1 1.942 1 97.38 90 GLY A C 1
ATOM 712 O O . GLY A 1 90 ? 13.75 3.82 1.469 1 97.38 90 GLY A O 1
ATOM 713 N N . TYR A 1 91 ? 15.484 2.484 1.182 1 94.81 91 TYR A N 1
ATOM 714 C CA . TYR A 1 91 ? 15.367 2.33 -0.264 1 94.81 91 TYR A CA 1
ATOM 715 C C . TYR A 1 91 ? 15.875 0.964 -0.711 1 94.81 91 TYR A C 1
ATOM 717 O O . TYR A 1 91 ? 16.609 0.301 0.019 1 94.81 91 TYR A O 1
ATOM 725 N N . GLU A 1 92 ? 15.336 0.572 -1.793 1 94.25 92 GLU A N 1
ATOM 726 C CA . GLU A 1 92 ? 15.766 -0.712 -2.338 1 94.25 92 GLU A CA 1
ATOM 727 C C . GLU A 1 92 ? 17.125 -0.596 -3.014 1 94.25 92 GLU A C 1
ATOM 729 O O . GLU A 1 92 ? 17.312 0.228 -3.91 1 94.25 92 GLU A O 1
ATOM 734 N N . VAL A 1 93 ? 18.062 -1.39 -2.598 1 96.38 93 VAL A N 1
ATOM 735 C CA . VAL A 1 93 ? 19.406 -1.333 -3.166 1 96.38 93 VAL A CA 1
ATOM 736 C C . VAL A 1 93 ? 19.531 -2.336 -4.312 1 96.38 93 VAL A C 1
ATOM 738 O O . VAL A 1 93 ? 20.281 -2.115 -5.262 1 96.38 93 VAL A O 1
ATOM 741 N N . SER A 1 94 ? 18.781 -3.387 -4.305 1 93.44 94 SER A N 1
ATOM 742 C CA . SER A 1 94 ? 18.578 -4.418 -5.32 1 93.44 94 SER A CA 1
ATOM 743 C C . SER A 1 94 ? 17.266 -5.145 -5.125 1 93.44 94 SER A C 1
ATOM 745 O O . SER A 1 94 ? 16.594 -4.973 -4.102 1 93.44 94 SER A O 1
ATOM 747 N N . PRO A 1 95 ? 16.781 -5.727 -6.137 1 87.56 95 PRO A N 1
ATOM 748 C CA . PRO A 1 95 ? 15.477 -6.371 -5.992 1 87.56 95 PRO A CA 1
ATOM 749 C C . PRO A 1 95 ? 15.344 -7.168 -4.695 1 87.56 95 PRO A C 1
ATOM 751 O O . PRO A 1 95 ? 16.047 -8.172 -4.512 1 87.56 95 PRO A O 1
ATOM 754 N N . GLY A 1 96 ? 14.547 -6.707 -3.877 1 89.12 96 GLY A N 1
ATOM 755 C CA . GLY A 1 96 ? 14.258 -7.441 -2.656 1 89.12 96 GLY A CA 1
ATOM 756 C C . GLY A 1 96 ? 15.164 -7.066 -1.502 1 89.12 96 GLY A C 1
ATOM 757 O O . GLY A 1 96 ? 14.969 -7.523 -0.375 1 89.12 96 GLY A O 1
ATOM 758 N N . ARG A 1 97 ? 16.172 -6.297 -1.752 1 94.56 97 ARG A N 1
ATOM 759 C CA . ARG A 1 97 ? 17.078 -5.832 -0.708 1 94.56 97 ARG A CA 1
ATOM 760 C C . ARG A 1 97 ? 16.859 -4.348 -0.418 1 94.56 97 ARG A C 1
ATOM 762 O O . ARG A 1 97 ? 17 -3.51 -1.311 1 94.56 97 ARG A O 1
ATOM 769 N N . TRP A 1 98 ? 16.578 -4.137 0.8 1 96.69 98 TRP A N 1
ATOM 770 C CA . TRP A 1 98 ? 16.188 -2.781 1.19 1 96.69 98 TRP A CA 1
ATOM 771 C C . TRP A 1 98 ? 17.016 -2.303 2.379 1 96.69 98 TRP A C 1
ATOM 773 O O . TRP A 1 98 ? 17.484 -3.111 3.188 1 96.69 98 TRP A O 1
ATOM 783 N N . THR A 1 99 ? 17.188 -1.066 2.543 1 97.88 99 THR A N 1
ATOM 784 C CA . THR A 1 99 ? 17.812 -0.417 3.688 1 97.88 99 THR A CA 1
ATOM 785 C C . THR A 1 99 ? 16.766 0.191 4.609 1 97.88 99 THR A C 1
ATOM 787 O O . THR A 1 99 ? 15.57 0.157 4.301 1 97.88 99 THR A O 1
ATOM 790 N N . GLY A 1 100 ? 17.25 0.65 5.801 1 97.69 100 GLY A N 1
ATOM 791 C CA . GLY A 1 100 ? 16.375 1.427 6.656 1 97.69 100 GLY A CA 1
ATOM 792 C C . GLY A 1 100 ? 15.359 0.575 7.398 1 97.69 100 GLY A C 1
ATOM 793 O O . GLY A 1 100 ? 15.539 -0.637 7.535 1 97.69 100 GLY A O 1
ATOM 794 N N . LEU A 1 101 ? 14.258 1.21 7.867 1 97.75 101 LEU A N 1
ATOM 795 C CA . LEU A 1 101 ? 13.211 0.579 8.664 1 97.75 101 LEU A CA 1
ATOM 796 C C . LEU A 1 101 ? 12.555 -0.563 7.891 1 97.75 101 LEU A C 1
ATOM 798 O O . LEU A 1 101 ? 12.312 -1.636 8.453 1 97.75 101 LEU A O 1
ATOM 802 N N . ILE A 1 102 ? 12.336 -0.316 6.574 1 96.31 102 ILE A N 1
ATOM 803 C CA . ILE A 1 102 ? 11.695 -1.353 5.773 1 96.31 102 ILE A CA 1
ATOM 804 C C . ILE A 1 102 ? 12.641 -2.537 5.605 1 96.31 102 ILE A C 1
ATOM 806 O O . ILE A 1 102 ? 12.211 -3.691 5.602 1 96.31 102 ILE A O 1
ATOM 810 N N . GLY A 1 103 ? 13.969 -2.227 5.438 1 97.06 103 GLY A N 1
ATOM 811 C CA . GLY A 1 103 ? 14.945 -3.303 5.387 1 97.06 103 GLY A CA 1
ATOM 812 C C . GLY A 1 103 ? 14.945 -4.172 6.629 1 97.06 103 GLY A C 1
ATOM 813 O O . GLY A 1 103 ? 15 -5.398 6.535 1 97.06 103 GLY A O 1
ATOM 814 N N . GLU A 1 104 ? 14.891 -3.518 7.816 1 97.12 104 GLU A N 1
ATOM 815 C CA . GLU A 1 104 ? 14.844 -4.23 9.094 1 97.12 104 GLU A C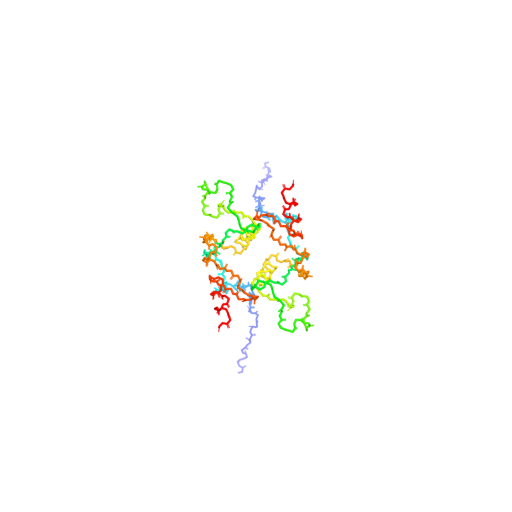A 1
ATOM 816 C C . GLU A 1 104 ? 13.602 -5.109 9.188 1 97.12 104 GLU A C 1
ATOM 818 O O . GLU A 1 104 ? 13.672 -6.246 9.656 1 97.12 104 GLU A O 1
ATOM 823 N N . LEU A 1 105 ? 12.477 -4.617 8.812 1 94.12 105 LEU A N 1
ATOM 824 C CA . LE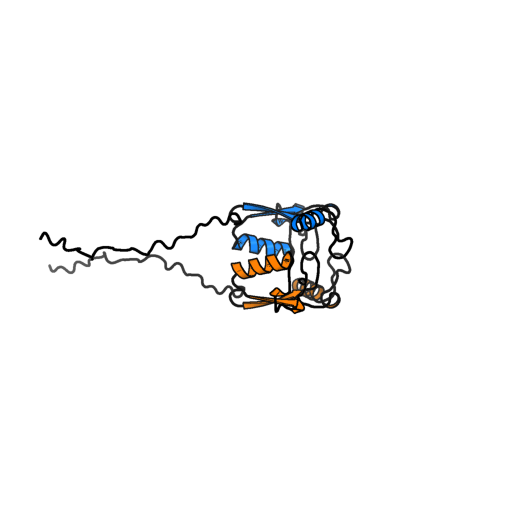U A 1 105 ? 11.219 -5.355 8.852 1 94.12 105 LEU A CA 1
ATOM 825 C C . LEU A 1 105 ? 11.297 -6.605 7.988 1 94.12 105 LEU A C 1
ATOM 827 O O . LEU A 1 105 ? 10.945 -7.699 8.438 1 94.12 105 LEU A O 1
ATOM 831 N N . VAL A 1 106 ? 11.719 -6.398 6.75 1 94.25 106 VAL A N 1
ATOM 832 C CA . VAL A 1 106 ? 11.805 -7.496 5.789 1 94.25 106 VAL A CA 1
ATOM 833 C C . VAL A 1 106 ? 12.742 -8.578 6.32 1 94.25 106 VAL A C 1
ATOM 835 O O . VAL A 1 106 ? 12.453 -9.773 6.203 1 94.25 106 VAL A O 1
ATOM 838 N N . GLU A 1 107 ? 13.859 -8.102 6.879 1 93.62 107 GLU A N 1
ATOM 839 C CA . GLU A 1 107 ? 14.828 -9.047 7.418 1 93.62 107 GLU A CA 1
ATOM 840 C C . GLU A 1 107 ? 14.289 -9.742 8.664 1 93.62 107 GLU A C 1
ATOM 842 O O . GLU A 1 107 ? 14.633 -10.898 8.93 1 93.62 107 GLU A O 1
ATOM 847 N N . GLY A 1 108 ? 13.508 -9.016 9.453 1 89.38 108 GLY A N 1
ATOM 848 C CA . GLY A 1 108 ? 12.922 -9.578 10.656 1 89.38 108 GLY A CA 1
ATOM 849 C C . GLY A 1 108 ? 11.828 -10.594 10.375 1 89.38 108 GLY A C 1
ATOM 850 O O . GLY A 1 108 ? 11.641 -11.539 11.141 1 89.38 108 GLY A O 1
ATOM 851 N N . VAL A 1 109 ? 11.094 -10.406 9.32 1 77.38 109 VAL A N 1
ATOM 852 C CA . VAL A 1 109 ? 10.023 -11.328 8.945 1 77.38 109 VAL A CA 1
ATOM 853 C C . VAL A 1 109 ? 10.625 -12.602 8.352 1 77.38 109 VAL A C 1
ATOM 855 O O . VAL A 1 109 ? 10.055 -13.688 8.484 1 77.38 109 VAL A O 1
ATOM 858 N N . ARG A 1 110 ? 11.773 -12.578 7.738 1 68.69 110 ARG A N 1
ATOM 859 C CA . ARG A 1 110 ? 12.438 -13.742 7.16 1 68.69 110 ARG A CA 1
ATOM 860 C C . ARG A 1 110 ? 13.047 -14.625 8.242 1 68.69 110 ARG A C 1
ATOM 862 O O . ARG A 1 110 ? 13.219 -15.828 8.047 1 68.69 110 ARG A O 1
ATOM 869 N N . ARG A 1 111 ? 13.375 -14.062 9.461 1 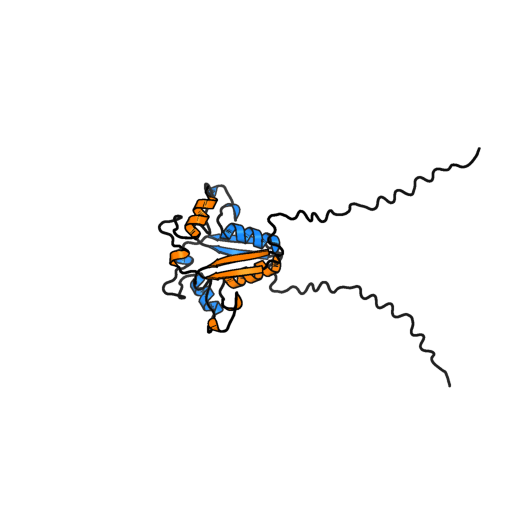64.12 111 ARG A N 1
ATOM 870 C CA . ARG A 1 111 ? 13.953 -14.836 10.555 1 64.12 111 ARG A CA 1
ATOM 871 C C . ARG A 1 111 ? 12.867 -15.539 11.367 1 64.12 111 ARG A C 1
ATOM 873 O O . ARG A 1 111 ? 13.055 -16.672 11.812 1 64.12 111 ARG A O 1
ATOM 880 N N . GLY B 1 1 ? -77.562 4.855 30.703 1 23.95 1 GLY B N 1
ATOM 881 C CA . GLY B 1 1 ? -76.312 5.059 31.359 1 23.95 1 GLY B CA 1
ATOM 882 C C . GLY B 1 1 ? -75.188 4.125 30.859 1 23.95 1 GLY B C 1
ATOM 883 O O . GLY B 1 1 ? -74.188 3.955 31.516 1 23.95 1 GLY B O 1
ATOM 884 N N . LEU B 1 2 ? -75.438 3.359 29.812 1 25.47 2 LEU B N 1
ATOM 885 C CA . LEU B 1 2 ? -74.562 2.285 29.344 1 25.47 2 LEU B CA 1
ATOM 886 C C . LEU B 1 2 ? -73.125 2.797 29.125 1 25.47 2 LEU B C 1
ATOM 888 O O . LEU B 1 2 ? -72.938 3.998 28.953 1 25.47 2 LEU B O 1
ATOM 892 N N . ASP B 1 3 ? -71.938 1.829 29.141 1 27.97 3 ASP B N 1
ATOM 893 C CA . ASP B 1 3 ? -70.562 1.301 29.391 1 27.97 3 ASP B CA 1
ATOM 894 C C . ASP B 1 3 ? -69.625 1.657 28.25 1 27.97 3 ASP B C 1
ATOM 896 O O . ASP B 1 3 ? -68.5 1.115 28.156 1 27.97 3 ASP B O 1
ATOM 900 N N . PHE B 1 4 ? -69.812 2.332 27.25 1 28.28 4 PHE B N 1
ATOM 901 C CA . PHE B 1 4 ? -68.812 2.238 26.188 1 28.28 4 PHE B CA 1
ATOM 902 C C . PHE B 1 4 ? -67.438 2.613 26.688 1 28.28 4 PHE B C 1
ATOM 904 O O . PHE B 1 4 ? -67.125 3.795 26.844 1 28.28 4 PHE B O 1
ATOM 911 N N . VAL B 1 5 ? -67 2.016 27.844 1 32.22 5 VAL B N 1
ATOM 912 C CA . VAL B 1 5 ? -65.688 2.482 28.406 1 32.22 5 VAL B CA 1
ATOM 913 C C . VAL B 1 5 ? -64.562 2.207 27.438 1 32.22 5 VAL B C 1
ATOM 915 O O . VAL B 1 5 ? -64.438 1.096 26.922 1 32.22 5 VAL B O 1
ATOM 918 N N . HIS B 1 6 ? -64.25 3.174 26.562 1 28.34 6 HIS B N 1
ATOM 919 C CA . HIS B 1 6 ? -63.125 3.195 25.625 1 28.34 6 HIS B CA 1
ATOM 920 C C . HIS B 1 6 ? -61.812 2.852 26.328 1 28.34 6 HIS B C 1
ATOM 922 O O . HIS B 1 6 ? -61.406 3.535 27.266 1 28.34 6 HIS B O 1
ATOM 928 N N . ASP B 1 7 ? -61.5 1.595 26.594 1 30.84 7 ASP B N 1
ATOM 929 C CA . ASP B 1 7 ? -60.25 1.199 27.234 1 30.84 7 ASP B CA 1
ATOM 930 C C . ASP B 1 7 ? -59.031 1.688 26.438 1 30.84 7 ASP B C 1
ATOM 932 O O . ASP B 1 7 ? -58.906 1.366 25.25 1 30.84 7 ASP B O 1
ATOM 936 N N . PRO B 1 8 ? -58.312 2.82 26.656 1 31.27 8 PRO B N 1
ATOM 937 C CA . PRO B 1 8 ? -57.219 3.502 25.969 1 31.27 8 PRO B CA 1
ATOM 938 C C . PRO B 1 8 ? -55.938 2.646 25.859 1 31.27 8 PRO B C 1
ATOM 940 O O . PRO B 1 8 ? -54.906 3.129 25.422 1 31.27 8 PRO B O 1
ATOM 943 N N . HIS B 1 9 ? -55.812 1.503 26.562 1 31.06 9 HIS B N 1
ATOM 944 C CA . HIS B 1 9 ? -54.5 0.942 26.844 1 31.06 9 HIS B CA 1
ATOM 945 C C . HIS B 1 9 ? -53.75 0.559 25.547 1 31.06 9 HIS B C 1
ATOM 947 O O . HIS B 1 9 ? -52.562 0.25 25.578 1 31.06 9 HIS B O 1
ATOM 953 N N . ASP B 1 10 ? -54.375 0.136 24.516 1 29.55 10 ASP B N 1
ATOM 954 C CA . ASP B 1 10 ? -53.656 -0.837 23.719 1 29.55 10 ASP B CA 1
ATOM 955 C C . ASP B 1 10 ? -52.438 -0.187 23.047 1 29.55 10 ASP B C 1
ATOM 957 O O . ASP B 1 10 ? -52.531 0.238 21.891 1 29.55 10 ASP B O 1
ATOM 961 N N . ASP B 1 11 ? -51.906 0.968 23.375 1 27.92 11 ASP B N 1
ATOM 962 C CA . ASP B 1 11 ? -50.906 1.596 22.484 1 27.92 11 ASP B CA 1
ATOM 963 C C . ASP B 1 11 ? -49.656 0.758 22.406 1 27.92 11 ASP B C 1
ATOM 965 O O . ASP B 1 11 ? -48.812 0.806 23.297 1 27.92 11 ASP B O 1
ATOM 969 N N . ASP B 1 12 ? -49.656 -0.589 22.297 1 31.77 12 ASP B N 1
ATOM 970 C CA . ASP B 1 12 ? -48.375 -1.242 22.219 1 31.77 12 ASP B CA 1
ATOM 971 C C . ASP B 1 12 ? -47.469 -0.556 21.203 1 31.77 12 ASP B C 1
ATOM 973 O O . ASP B 1 12 ? -47.75 -0.589 20 1 31.77 12 ASP B O 1
ATOM 977 N N . GLY B 1 13 ? -47.156 0.74 21.266 1 32.69 13 GLY B N 1
ATOM 978 C CA . GLY B 1 13 ? -46.125 1.341 20.422 1 32.69 13 GLY B CA 1
ATOM 979 C C . GLY B 1 13 ? -44.906 0.471 20.25 1 32.69 13 GLY B C 1
ATOM 980 O O . GLY B 1 13 ? -44.125 0.298 21.188 1 32.69 13 GLY B O 1
ATOM 981 N N . VAL B 1 14 ? -45.031 -0.712 19.719 1 35.84 14 VAL B N 1
ATOM 982 C CA . VAL B 1 14 ? -43.781 -1.439 19.453 1 35.84 14 VAL B CA 1
ATOM 983 C C . VAL B 1 14 ? -42.719 -0.47 18.969 1 35.84 14 VAL B C 1
ATOM 985 O O . VAL B 1 14 ? -42.969 0.391 18.125 1 35.84 14 VAL B O 1
ATOM 988 N N . PRO B 1 15 ? -41.719 -0.146 19.734 1 36.44 15 PRO B N 1
ATOM 989 C CA . PRO B 1 15 ? -40.594 0.682 19.344 1 36.44 15 PRO B CA 1
ATOM 990 C C . PRO B 1 15 ? -40.156 0.461 17.891 1 36.44 15 PRO B C 1
ATOM 992 O O . PRO B 1 15 ? -40.562 -0.528 17.266 1 36.44 15 PRO B O 1
ATOM 995 N N . GLY B 1 16 ? -39.188 1.427 17.312 1 33.91 16 GLY B N 1
ATOM 996 C CA . GLY B 1 16 ? -38.438 1.879 16.141 1 33.91 16 GLY B CA 1
ATOM 997 C C . GLY B 1 16 ? -37.688 0.763 15.445 1 33.91 16 GLY B C 1
ATOM 998 O O . GLY B 1 16 ? -37.062 -0.074 16.094 1 33.91 16 GLY B O 1
ATOM 999 N N . SER B 1 17 ? -38.25 -0.001 14.492 1 37.12 17 SER B N 1
ATOM 1000 C CA . SER B 1 17 ? -37.5 -0.713 13.469 1 37.12 17 SER B CA 1
ATOM 1001 C C . SER B 1 17 ? -36.156 -0.051 13.211 1 37.12 17 SER B C 1
ATOM 1003 O O . SER B 1 17 ? -36.094 1.128 12.852 1 37.12 17 SER B O 1
ATOM 1005 N N . GLU B 1 18 ? -35.156 -0.106 13.984 1 36.88 18 GLU B N 1
ATOM 1006 C CA . GLU B 1 18 ? -33.844 0.217 13.492 1 36.88 18 GLU B CA 1
ATOM 1007 C C . GLU B 1 18 ? -33.719 -0.07 12 1 36.88 18 GLU B C 1
ATOM 1009 O O . GLU B 1 18 ? -33.938 -1.198 11.555 1 36.88 18 GLU B O 1
ATOM 1014 N N . ASP B 1 19 ? -34.219 0.737 11.016 1 37.5 19 ASP B N 1
ATOM 1015 C CA . ASP B 1 19 ? -33.781 0.814 9.617 1 37.5 19 ASP B CA 1
ATOM 1016 C C . ASP B 1 19 ? -32.406 0.206 9.422 1 37.5 19 ASP B C 1
ATOM 1018 O O . ASP B 1 19 ? -31.422 0.71 9.969 1 37.5 19 ASP B O 1
ATOM 1022 N N . VAL B 1 20 ? -32.281 -1.014 9.531 1 41.81 20 VAL B N 1
ATOM 1023 C CA . VAL B 1 20 ? -31.141 -1.561 8.789 1 41.81 20 VAL B CA 1
ATOM 1024 C C . VAL B 1 20 ? -30.859 -0.696 7.559 1 41.81 20 VAL B C 1
ATOM 1026 O O . VAL B 1 20 ? -31.703 -0.604 6.656 1 41.81 20 VAL B O 1
ATOM 1029 N N . ASP B 1 21 ? -30.609 0.548 7.699 1 39.38 21 ASP B N 1
ATOM 1030 C CA . ASP B 1 21 ? -30.031 1.321 6.602 1 39.38 21 ASP B CA 1
ATOM 1031 C C . ASP B 1 21 ? -29.312 0.415 5.609 1 39.38 21 ASP B C 1
ATOM 1033 O O . ASP B 1 21 ? -28.172 0.023 5.844 1 39.38 21 ASP B O 1
ATOM 1037 N N . ASP B 1 22 ? -29.781 -0.68 5.207 1 45.69 22 ASP B N 1
ATOM 1038 C CA . ASP B 1 22 ? -29.406 -1.292 3.936 1 45.69 22 ASP B CA 1
ATOM 1039 C C . ASP B 1 22 ? -29.062 -0.23 2.896 1 45.69 22 ASP B C 1
ATOM 1041 O O . ASP B 1 22 ? -29.359 -0.384 1.713 1 45.69 22 ASP B O 1
ATOM 1045 N N . THR B 1 23 ? -29.016 1.071 3.139 1 47.94 23 THR B N 1
ATOM 1046 C CA . THR B 1 23 ? -28.516 1.976 2.102 1 47.94 23 THR B CA 1
ATOM 1047 C C . THR B 1 23 ? -27.328 1.368 1.368 1 47.94 23 THR B C 1
ATOM 1049 O O . THR B 1 23 ? -26.312 1.062 1.982 1 47.94 23 THR B O 1
ATOM 1052 N N . ILE B 1 24 ? -27.625 0.43 0.496 1 50.59 24 ILE B N 1
ATOM 1053 C CA . ILE B 1 24 ? -26.672 0.015 -0.532 1 50.59 24 ILE B CA 1
ATOM 1054 C C . ILE B 1 24 ? -25.703 1.155 -0.83 1 50.59 24 ILE B C 1
ATOM 1056 O O . ILE B 1 24 ? -26.109 2.201 -1.348 1 50.59 24 ILE B O 1
ATOM 1060 N N . ASP B 1 25 ? -24.984 1.459 0.129 1 58.5 25 ASP B N 1
ATOM 1061 C CA . ASP B 1 25 ? -23.938 2.41 -0.24 1 58.5 25 ASP B CA 1
ATOM 1062 C C . ASP B 1 25 ? -23.297 2.033 -1.575 1 58.5 25 ASP B C 1
ATOM 1064 O O . ASP B 1 25 ? -22.688 0.971 -1.699 1 58.5 25 ASP B O 1
ATOM 1068 N N . GLU B 1 26 ? -24 2.414 -2.689 1 60.94 26 GLU B N 1
ATOM 1069 C CA . GLU B 1 26 ? -23.5 2.199 -4.043 1 60.94 26 GLU B CA 1
ATOM 1070 C C . GLU B 1 26 ? -21.984 2.074 -4.059 1 60.94 26 GLU B C 1
ATOM 1072 O O . GLU B 1 26 ? -21.406 1.47 -4.969 1 60.94 26 GLU B O 1
ATOM 1077 N N . ASN B 1 27 ? -21.516 2.541 -2.988 1 66.31 27 ASN B N 1
ATOM 1078 C CA . ASN B 1 27 ? -20.047 2.504 -2.955 1 66.31 27 ASN B CA 1
ATOM 1079 C C . ASN B 1 27 ? -19.547 1.294 -2.178 1 66.31 27 ASN B C 1
ATOM 1081 O O . ASN B 1 27 ? -18.344 1.157 -1.957 1 66.31 27 ASN B O 1
ATOM 1085 N N . SER B 1 28 ? -20.578 0.443 -1.938 1 78.44 28 SER B N 1
ATOM 1086 C CA . SER B 1 28 ? -20.172 -0.725 -1.167 1 78.44 28 SER B CA 1
ATOM 1087 C C . SER B 1 28 ? -19.453 -1.743 -2.049 1 78.44 28 SER B C 1
ATOM 1089 O O . SER B 1 28 ? -19.875 -2.012 -3.172 1 78.44 28 SER B O 1
ATOM 1091 N N . LEU B 1 29 ? -18.328 -2.189 -1.656 1 83.5 29 LEU B N 1
ATOM 1092 C CA . LEU B 1 29 ? -17.547 -3.221 -2.334 1 83.5 29 LEU B CA 1
ATOM 1093 C C . LEU B 1 29 ? -18.125 -4.605 -2.055 1 83.5 29 LEU B C 1
ATOM 1095 O O . LEU B 1 29 ? -17.734 -5.586 -2.697 1 83.5 29 LEU B O 1
ATOM 1099 N N . GLU B 1 30 ? -19.188 -4.613 -1.357 1 86.19 30 GLU B N 1
ATOM 1100 C CA . GLU B 1 30 ? -19.672 -5.906 -0.895 1 86.19 30 GLU B CA 1
ATOM 1101 C C . GLU B 1 30 ? -20.219 -6.738 -2.053 1 86.19 30 GLU B C 1
ATOM 1103 O O . GLU B 1 30 ? -20.953 -6.223 -2.902 1 86.19 30 GLU B O 1
ATOM 1108 N N . ASN B 1 31 ? -19.719 -8.07 -2.188 1 87.12 31 ASN B N 1
ATOM 1109 C CA . ASN B 1 31 ? -20.172 -9.062 -3.158 1 87.12 31 ASN B CA 1
ATOM 1110 C C . ASN B 1 31 ? -19.734 -8.703 -4.574 1 87.12 31 ASN B C 1
ATOM 1112 O O . ASN B 1 31 ? -20.375 -9.102 -5.551 1 87.12 31 ASN B O 1
ATOM 1116 N N . ARG B 1 32 ? -18.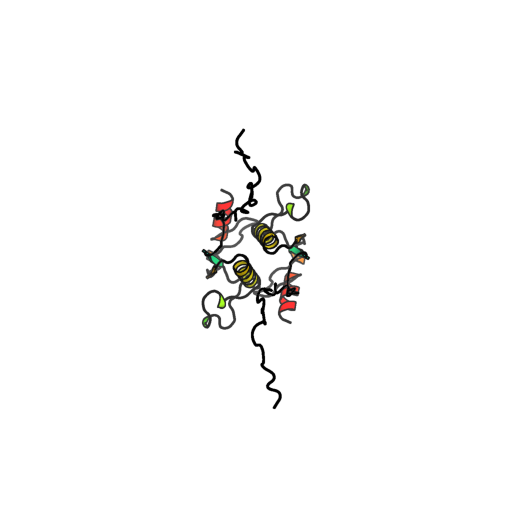797 -7.887 -4.633 1 92.75 32 ARG B N 1
ATOM 1117 C CA . ARG B 1 32 ? -18.188 -7.566 -5.922 1 92.75 32 ARG B CA 1
ATOM 1118 C C . ARG B 1 32 ? -16.781 -8.156 -6.031 1 92.75 32 ARG B C 1
ATOM 1120 O O . ARG B 1 32 ? -16.172 -8.516 -5.02 1 92.75 32 ARG B O 1
ATOM 1127 N N . THR B 1 33 ? -16.406 -8.383 -7.309 1 96.12 33 THR B N 1
ATOM 1128 C CA . THR B 1 33 ? -15.023 -8.734 -7.582 1 96.12 33 THR B CA 1
ATOM 1129 C C . THR B 1 33 ? -14.25 -7.527 -8.109 1 96.12 33 THR B C 1
ATOM 1131 O O . THR B 1 33 ? -14.625 -6.941 -9.133 1 96.12 33 THR B O 1
ATOM 1134 N N . ILE B 1 34 ? -13.312 -7.094 -7.395 1 96.06 34 ILE B N 1
ATOM 1135 C CA . ILE B 1 34 ? -12.5 -5.949 -7.785 1 96.06 34 ILE B CA 1
ATOM 1136 C C . ILE B 1 34 ? -11.234 -6.43 -8.484 1 96.06 34 ILE B C 1
ATOM 1138 O O . ILE B 1 34 ? -10.523 -7.297 -7.969 1 96.06 34 ILE B O 1
ATOM 1142 N N . ILE B 1 35 ? -11.008 -5.875 -9.68 1 97.62 35 ILE B N 1
ATOM 1143 C CA . ILE B 1 35 ? -9.758 -6.172 -10.367 1 97.62 35 ILE B CA 1
ATOM 1144 C C . ILE B 1 35 ? -8.672 -5.195 -9.906 1 97.62 35 ILE B C 1
ATOM 1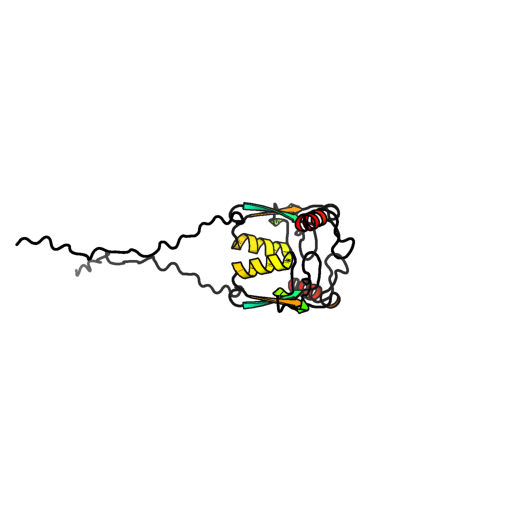146 O O . ILE B 1 35 ? -8.836 -3.98 -10.031 1 97.62 35 ILE B O 1
ATOM 1150 N N . VAL B 1 36 ? -7.641 -5.734 -9.383 1 97.44 36 VAL B N 1
ATOM 1151 C CA . VAL B 1 36 ? -6.512 -4.926 -8.93 1 97.44 36 VAL B CA 1
ATOM 1152 C C . VAL B 1 36 ? -5.309 -5.164 -9.836 1 97.44 36 VAL B C 1
ATOM 1154 O O . VAL B 1 36 ? -4.699 -6.234 -9.805 1 97.44 36 VAL B O 1
ATOM 1157 N N . THR B 1 37 ? -4.973 -4.176 -10.656 1 98.44 37 THR B N 1
ATOM 1158 C CA . THR B 1 37 ? -3.811 -4.281 -11.523 1 98.44 37 THR B CA 1
ATOM 1159 C C . THR B 1 37 ? -2.525 -4.008 -10.75 1 98.44 37 THR B C 1
ATOM 1161 O O . THR B 1 37 ? -2.453 -3.053 -9.977 1 98.44 37 THR B O 1
ATOM 1164 N N . THR B 1 38 ? -1.524 -4.895 -10.898 1 98.12 38 THR B N 1
ATOM 1165 C CA . THR B 1 38 ? -0.312 -4.789 -10.094 1 98.12 38 THR B CA 1
ATOM 1166 C C . THR B 1 38 ? 0.919 -5.145 -10.922 1 98.12 38 THR B C 1
ATOM 1168 O O . THR B 1 38 ? 0.797 -5.637 -12.047 1 98.12 38 THR B O 1
ATOM 1171 N N . VAL B 1 39 ? 2.064 -4.805 -10.383 1 97.94 39 VAL B N 1
ATOM 1172 C CA . VAL B 1 39 ? 3.369 -5.246 -10.859 1 97.94 39 VAL B CA 1
ATOM 1173 C C . VAL B 1 39 ? 4.129 -5.941 -9.734 1 97.94 39 VAL B C 1
ATOM 1175 O O . VAL B 1 39 ? 3.795 -5.777 -8.555 1 97.94 39 VAL B O 1
ATOM 1178 N N . VAL B 1 40 ? 5.059 -6.805 -10.148 1 97.69 40 VAL B N 1
ATOM 1179 C CA . VAL B 1 40 ? 5.918 -7.402 -9.125 1 97.69 40 VAL B CA 1
ATOM 1180 C C . VAL B 1 40 ? 6.789 -6.328 -8.484 1 97.69 40 VAL B C 1
ATOM 1182 O O . VAL B 1 40 ? 7.555 -5.645 -9.172 1 97.69 40 VAL B O 1
ATOM 1185 N N . SER B 1 41 ? 6.672 -6.164 -7.164 1 95.06 41 SER B N 1
ATOM 1186 C CA . SER B 1 41 ? 7.379 -5.137 -6.406 1 95.06 41 SER B CA 1
ATOM 1187 C C . SER B 1 41 ? 7.723 -5.621 -5.004 1 95.06 41 SER B C 1
ATOM 1189 O O . SER B 1 41 ? 7.062 -5.246 -4.031 1 95.06 41 SER B O 1
ATOM 1191 N N . PRO B 1 42 ? 8.797 -6.359 -4.918 1 95.88 42 PRO B N 1
ATOM 1192 C CA . PRO B 1 42 ? 9.18 -6.777 -3.564 1 95.88 42 PRO B CA 1
ATOM 1193 C C . PRO B 1 42 ? 9.492 -5.594 -2.65 1 95.88 42 PRO B C 1
ATOM 1195 O O . PRO B 1 42 ? 10.086 -4.605 -3.094 1 95.88 42 PRO B O 1
ATOM 1198 N N . PRO B 1 43 ? 9.148 -5.699 -1.313 1 94.19 43 PRO B N 1
ATOM 1199 C CA . PRO B 1 43 ? 8.508 -6.824 -0.619 1 94.19 43 PRO B CA 1
ATOM 1200 C C . PRO B 1 43 ? 6.988 -6.738 -0.637 1 94.19 43 PRO B C 1
ATOM 1202 O O . PRO B 1 43 ? 6.316 -7.438 0.13 1 94.19 43 PRO B O 1
ATOM 1205 N N . PHE B 1 44 ? 6.461 -5.98 -1.521 1 95.69 44 PHE B N 1
ATOM 1206 C CA . PHE B 1 44 ? 5.055 -5.605 -1.413 1 95.69 44 PHE B CA 1
ATOM 1207 C C . PHE B 1 44 ? 4.176 -6.574 -2.195 1 95.69 44 PHE B C 1
ATOM 1209 O O . PHE B 1 44 ? 3.16 -7.051 -1.686 1 95.69 44 PHE B O 1
ATOM 1216 N N . VAL B 1 45 ? 4.5 -6.859 -3.363 1 97.94 45 VAL B N 1
ATOM 1217 C CA . VAL B 1 45 ? 3.834 -7.836 -4.219 1 97.94 45 VAL B CA 1
ATOM 1218 C C . VAL B 1 45 ? 4.875 -8.727 -4.891 1 97.94 45 VAL B C 1
ATOM 1220 O O . VAL B 1 45 ? 5.766 -8.242 -5.586 1 97.94 45 VAL B O 1
ATOM 1223 N N . MET B 1 46 ? 4.742 -9.953 -4.695 1 98.38 46 MET B N 1
ATOM 1224 C CA . MET B 1 46 ? 5.676 -10.93 -5.254 1 98.38 46 MET B CA 1
ATOM 1225 C C . MET B 1 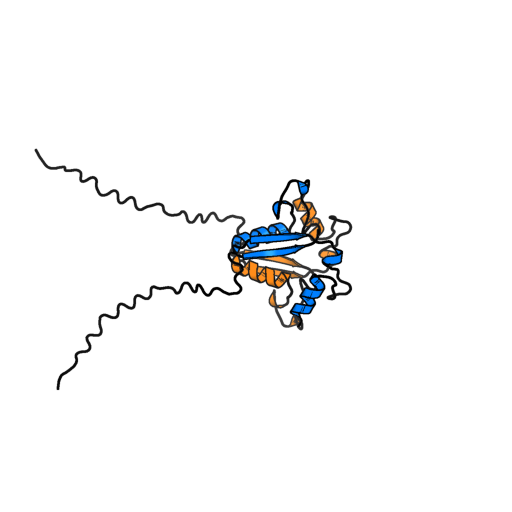46 ? 4.934 -12.164 -5.754 1 98.38 46 MET B C 1
ATOM 1227 O O . MET B 1 46 ? 3.836 -12.469 -5.281 1 98.38 46 MET B O 1
ATOM 1231 N N . LEU B 1 47 ? 5.535 -12.773 -6.727 1 98.38 47 LEU B N 1
ATOM 1232 C CA . LEU B 1 47 ? 5.102 -14.125 -7.07 1 98.38 47 LEU B CA 1
ATOM 1233 C C . LEU B 1 47 ? 5.723 -15.148 -6.129 1 98.38 47 LEU B C 1
ATOM 1235 O O . LEU B 1 47 ? 6.906 -15.062 -5.797 1 98.38 47 LEU B O 1
ATOM 1239 N N . LYS B 1 48 ? 4.883 -16.078 -5.641 1 98.12 48 LYS B N 1
ATOM 1240 C CA . LYS B 1 48 ? 5.402 -17.156 -4.809 1 98.12 48 LYS B CA 1
ATOM 1241 C C . LYS B 1 48 ? 6.344 -18.062 -5.602 1 98.12 48 LYS B C 1
ATOM 1243 O O . LYS B 1 48 ? 6.234 -18.156 -6.828 1 98.12 48 LYS B O 1
ATOM 1248 N N . ASP B 1 49 ? 7.285 -18.641 -4.832 1 97.06 49 ASP B N 1
ATOM 1249 C CA . ASP B 1 49 ? 8.031 -19.719 -5.465 1 97.06 49 ASP B CA 1
ATOM 1250 C C . ASP B 1 49 ? 7.098 -20.797 -6.016 1 97.06 49 ASP B C 1
ATOM 1252 O O . ASP B 1 49 ? 6.16 -21.219 -5.336 1 97.06 49 ASP B O 1
ATOM 1256 N N . GLY B 1 50 ? 7.344 -21.172 -7.332 1 97.75 50 GLY B N 1
ATOM 1257 C CA . GLY B 1 50 ? 6.465 -22.125 -7.98 1 97.75 50 GLY B CA 1
ATOM 1258 C C . GLY B 1 50 ? 5.098 -21.562 -8.312 1 97.75 50 GLY B C 1
ATOM 1259 O O . GLY B 1 50 ? 4.098 -22.281 -8.289 1 97.75 50 GLY B O 1
ATOM 1260 N N . SER B 1 51 ? 5.012 -20.297 -8.414 1 97.56 51 SER B N 1
ATOM 1261 C CA . SER B 1 51 ? 3.744 -19.609 -8.648 1 97.56 51 SER B CA 1
ATOM 1262 C C . SER B 1 51 ? 2.979 -20.234 -9.805 1 97.56 51 SER B C 1
ATOM 1264 O O . SER B 1 51 ? 1.75 -20.156 -9.867 1 97.56 51 SER B O 1
ATOM 1266 N N . GLU B 1 52 ? 3.654 -20.859 -10.742 1 97.31 52 GLU B N 1
ATOM 1267 C CA . GLU B 1 52 ? 3.012 -21.5 -11.891 1 97.31 52 GLU B CA 1
ATOM 1268 C C . GLU B 1 52 ? 2.1 -22.641 -11.461 1 97.31 52 GLU B C 1
ATOM 1270 O O . GLU B 1 52 ? 1.228 -23.062 -12.219 1 97.31 52 GLU B O 1
ATOM 1275 N N . GLN B 1 53 ? 2.305 -23.125 -10.258 1 98 53 GLN B N 1
ATOM 1276 C CA . GLN B 1 53 ? 1.517 -24.25 -9.75 1 98 53 GLN B CA 1
ATOM 1277 C C . GLN B 1 53 ? 0.241 -23.766 -9.07 1 98 53 GLN B C 1
ATOM 1279 O O . GLN B 1 53 ? -0.629 -24.562 -8.719 1 98 53 GLN B O 1
ATOM 1284 N N . TYR B 1 54 ? 0.16 -22.5 -8.82 1 98.19 54 TYR B N 1
ATOM 1285 C CA . TYR B 1 54 ? -0.999 -21.891 -8.18 1 98.19 54 TYR B CA 1
ATOM 1286 C C . TYR B 1 54 ? -1.844 -21.125 -9.195 1 98.19 54 TYR B C 1
ATOM 1288 O O . TYR B 1 54 ? -1.445 -20.969 -10.352 1 98.19 54 TYR B O 1
ATOM 1296 N N . GLU B 1 55 ? -3.078 -20.828 -8.758 1 97.81 55 GLU B N 1
ATOM 1297 C CA . GLU B 1 55 ? -3.975 -20.062 -9.617 1 97.81 55 GLU B CA 1
ATOM 1298 C C . GLU B 1 55 ? -4.473 -18.797 -8.914 1 97.81 55 GLU B C 1
ATOM 1300 O O . GLU B 1 55 ? -4.477 -18.734 -7.684 1 97.81 55 GLU B O 1
ATOM 1305 N N . GLY B 1 56 ? -4.844 -17.844 -9.742 1 97.75 56 GLY B N 1
ATOM 1306 C CA . GLY B 1 56 ? -5.445 -16.625 -9.219 1 97.75 56 GLY B CA 1
ATOM 1307 C C . GLY B 1 56 ? -4.566 -15.906 -8.211 1 97.75 56 GLY B C 1
ATOM 1308 O O . GLY B 1 56 ? -3.371 -15.719 -8.445 1 97.75 56 GLY B O 1
ATOM 1309 N N . ASN B 1 57 ? -5.176 -15.547 -7.129 1 98.69 57 ASN B N 1
ATOM 1310 C CA . ASN B 1 57 ? -4.473 -14.75 -6.133 1 98.69 57 ASN B CA 1
ATOM 1311 C C . ASN B 1 57 ? -3.484 -15.586 -5.332 1 98.69 57 ASN B C 1
ATOM 1313 O O . ASN B 1 57 ? -2.582 -15.047 -4.688 1 98.69 57 ASN B O 1
ATOM 1317 N N . GLN B 1 58 ? -3.625 -16.906 -5.379 1 98.38 58 GLN B N 1
ATOM 1318 C CA . GLN B 1 58 ? -2.752 -17.797 -4.621 1 98.38 58 GLN B CA 1
ATOM 1319 C C . GLN B 1 58 ? -1.327 -17.766 -5.168 1 98.38 58 GLN B C 1
ATOM 1321 O O . GLN B 1 58 ? -0.397 -18.25 -4.512 1 98.38 58 GLN B O 1
ATOM 1326 N N . ARG B 1 59 ? -1.146 -17.172 -6.328 1 98.75 59 ARG B N 1
ATOM 1327 C CA . ARG B 1 59 ? 0.168 -17.062 -6.953 1 98.75 59 ARG B CA 1
ATOM 1328 C C . ARG B 1 59 ? 1.018 -16 -6.27 1 98.75 59 ARG B C 1
ATOM 1330 O O . ARG B 1 59 ? 2.232 -15.945 -6.469 1 98.75 59 ARG B O 1
ATOM 1337 N N . PHE B 1 60 ? 0.327 -15.164 -5.477 1 98.75 60 PHE B N 1
ATOM 1338 C CA . PHE B 1 60 ? 0.996 -13.945 -5.043 1 98.75 60 PHE B CA 1
ATOM 1339 C C . PHE B 1 60 ? 1.217 -13.953 -3.535 1 98.75 60 PHE B C 1
ATOM 1341 O O . PHE B 1 60 ? 0.505 -14.641 -2.803 1 98.75 60 PHE B O 1
ATOM 1348 N N . GLU B 1 61 ? 2.176 -13.227 -3.092 1 97.94 61 GLU B N 1
ATOM 1349 C CA . GLU B 1 61 ? 2.482 -12.938 -1.694 1 97.94 61 GLU B CA 1
ATOM 1350 C C . GLU B 1 61 ? 3.064 -11.539 -1.536 1 97.94 61 GLU B C 1
ATOM 1352 O O . GLU B 1 61 ? 3.295 -10.844 -2.527 1 97.94 61 GLU B O 1
ATOM 1357 N N . GLY B 1 62 ? 3.277 -11.133 -0.27 1 96.06 62 GLY B N 1
ATOM 1358 C CA . GLY B 1 62 ? 3.828 -9.828 0.04 1 96.06 62 GLY B CA 1
ATOM 1359 C C . GLY B 1 62 ? 2.932 -9 0.941 1 96.06 62 GLY B C 1
ATOM 1360 O O . GLY B 1 62 ? 1.782 -9.367 1.189 1 96.06 62 GLY B O 1
ATOM 1361 N N . PHE B 1 63 ? 3.49 -7.938 1.322 1 93.88 63 PHE B N 1
ATOM 1362 C CA . PHE B 1 63 ? 2.805 -7.125 2.318 1 93.88 63 PHE B CA 1
ATOM 1363 C C . PHE B 1 63 ? 1.468 -6.625 1.783 1 93.88 63 PHE B C 1
ATOM 1365 O O . PHE B 1 63 ? 0.457 -6.66 2.488 1 93.88 63 PHE B O 1
ATOM 1372 N N . CYS B 1 64 ? 1.417 -6.164 0.549 1 95.94 64 CYS B N 1
ATOM 1373 C CA . CYS B 1 64 ? 0.189 -5.633 -0.031 1 95.94 64 CYS B CA 1
ATOM 1374 C C . CYS B 1 64 ? -0.822 -6.746 -0.281 1 95.94 64 CYS B C 1
ATOM 1376 O O . CYS B 1 64 ? -2.025 -6.547 -0.11 1 95.94 64 CYS B O 1
ATOM 1378 N N . VAL B 1 65 ? -0.358 -7.918 -0.662 1 97.88 65 VAL B N 1
ATOM 1379 C CA . VAL B 1 65 ? -1.238 -9.055 -0.909 1 97.88 65 VAL B CA 1
ATOM 1380 C C . VAL B 1 65 ? -1.942 -9.453 0.385 1 97.88 65 VAL B C 1
ATOM 1382 O O . VAL B 1 65 ? -3.164 -9.617 0.41 1 97.88 65 VAL B O 1
ATOM 1385 N N . SER B 1 66 ? -1.164 -9.516 1.449 1 94.75 66 SER B N 1
ATOM 1386 C CA . SER B 1 66 ? -1.73 -9.844 2.752 1 94.75 66 SER B CA 1
ATOM 1387 C C . SER B 1 66 ? -2.76 -8.812 3.188 1 94.75 66 SER B C 1
ATOM 1389 O O . SER B 1 66 ? -3.791 -9.156 3.768 1 94.75 66 SER B O 1
ATOM 1391 N N . LEU B 1 67 ? -2.457 -7.59 2.994 1 92.69 67 LEU B N 1
ATOM 1392 C CA . LEU B 1 67 ? -3.398 -6.535 3.352 1 92.69 67 LEU B CA 1
ATOM 1393 C C . LEU B 1 67 ? -4.676 -6.645 2.527 1 92.69 67 LEU B C 1
ATOM 1395 O O . LEU B 1 67 ? -5.777 -6.504 3.062 1 92.69 67 LEU B O 1
ATOM 1399 N N . LEU B 1 68 ? -4.551 -6.918 1.207 1 95.69 68 LEU B N 1
ATOM 1400 C CA . LEU B 1 68 ? -5.707 -7.078 0.332 1 95.69 68 LEU B CA 1
ATOM 1401 C C . LEU B 1 68 ? -6.562 -8.258 0.774 1 95.69 68 LEU B C 1
ATOM 1403 O O . LEU B 1 68 ? -7.793 -8.172 0.784 1 95.69 68 LEU B O 1
ATOM 1407 N N . ASP B 1 69 ? -5.918 -9.305 1.152 1 95.62 69 ASP B N 1
ATOM 1408 C CA . ASP B 1 69 ? -6.637 -10.469 1.657 1 95.62 69 ASP B CA 1
ATOM 1409 C C . ASP B 1 69 ? -7.473 -10.117 2.885 1 95.62 69 ASP B C 1
ATOM 1411 O O . ASP B 1 69 ? -8.648 -10.484 2.971 1 95.62 69 ASP B O 1
ATOM 1415 N N . LYS B 1 70 ? -6.863 -9.406 3.77 1 91.19 70 LYS B N 1
ATOM 1416 C CA . LYS B 1 70 ? -7.559 -9.016 4.992 1 91.19 70 LYS B CA 1
ATOM 1417 C C . LYS B 1 70 ? -8.695 -8.047 4.691 1 91.19 70 LYS B C 1
ATOM 1419 O O . LYS B 1 70 ? -9.797 -8.18 5.238 1 91.19 70 LYS B O 1
ATOM 1424 N N . LEU B 1 71 ? -8.422 -7.109 3.85 1 91.94 71 LEU B N 1
ATOM 1425 C CA . LEU B 1 71 ? -9.453 -6.148 3.471 1 91.94 71 LEU B CA 1
ATOM 1426 C C . LEU B 1 71 ? -10.633 -6.852 2.811 1 91.94 71 LEU B C 1
ATOM 1428 O O . LEU B 1 71 ? -11.789 -6.562 3.129 1 91.94 71 LEU B O 1
ATOM 1432 N N . ALA B 1 72 ? -10.336 -7.723 1.917 1 94.31 72 ALA B N 1
ATOM 1433 C CA . ALA B 1 72 ? -11.367 -8.469 1.207 1 94.31 72 ALA B CA 1
ATOM 1434 C C . ALA B 1 72 ? -12.227 -9.273 2.18 1 94.31 72 ALA B C 1
ATOM 1436 O O . ALA B 1 72 ? -13.453 -9.352 2.02 1 94.31 72 ALA B O 1
ATOM 1437 N N . GLU B 1 73 ? -11.578 -9.836 3.129 1 92.75 73 GLU B N 1
ATOM 1438 C CA . GLU B 1 73 ? -12.266 -10.633 4.141 1 92.75 73 GLU B CA 1
ATOM 1439 C C . GLU B 1 73 ? -13.188 -9.766 5 1 92.75 73 GLU B C 1
ATOM 1441 O O . GLU B 1 73 ? -14.359 -10.094 5.188 1 92.75 73 GLU B O 1
ATOM 1446 N N . VAL B 1 74 ? -12.734 -8.727 5.465 1 88.44 74 VAL B N 1
ATOM 1447 C CA . VAL B 1 74 ? -13.453 -7.906 6.434 1 88.44 74 VAL B CA 1
ATOM 1448 C C . VAL B 1 74 ? -14.555 -7.125 5.727 1 88.44 74 VAL B C 1
ATOM 1450 O O . VAL B 1 74 ? -15.648 -6.945 6.27 1 88.44 74 VAL B O 1
ATOM 1453 N N . LEU B 1 75 ? -14.297 -6.707 4.555 1 89.38 75 LEU B N 1
ATOM 1454 C CA . LEU B 1 75 ? -15.273 -5.906 3.818 1 89.38 75 LEU B CA 1
ATOM 1455 C C . LEU B 1 75 ? -16.141 -6.789 2.932 1 89.38 75 LEU B C 1
ATOM 1457 O O . LEU B 1 75 ? -17.062 -6.297 2.271 1 89.38 75 LEU B O 1
ATOM 1461 N N . HIS B 1 76 ? -15.797 -8.055 2.854 1 92.62 76 HIS B N 1
ATOM 1462 C CA . HIS B 1 76 ? -16.609 -9.062 2.188 1 92.62 76 HIS B CA 1
ATOM 1463 C C . HIS B 1 76 ? -16.734 -8.773 0.694 1 92.62 76 HIS B C 1
ATOM 1465 O O . HIS B 1 76 ? -17.844 -8.727 0.155 1 92.62 76 HIS B O 1
ATOM 1471 N N . PHE B 1 77 ? -15.664 -8.656 0.093 1 94.94 77 PHE B N 1
ATOM 1472 C CA . PHE B 1 77 ? -15.602 -8.609 -1.362 1 94.94 77 PHE B CA 1
ATOM 1473 C C . PHE B 1 77 ? -14.555 -9.586 -1.889 1 94.94 77 PHE B C 1
ATOM 1475 O O . PHE B 1 77 ? -13.758 -10.125 -1.117 1 94.94 77 PHE B O 1
ATOM 1482 N N . ASP B 1 78 ? -14.586 -9.883 -3.148 1 96.69 78 ASP B N 1
ATOM 1483 C CA . ASP B 1 78 ? -13.555 -10.641 -3.854 1 96.69 78 ASP B CA 1
ATOM 1484 C C . ASP B 1 78 ? -12.656 -9.719 -4.672 1 96.69 78 ASP B C 1
ATOM 1486 O O . ASP B 1 78 ? -13.047 -8.594 -5 1 96.69 78 ASP B O 1
ATOM 1490 N N . TYR B 1 79 ? -11.477 -10.219 -4.879 1 98 79 TYR B N 1
ATOM 1491 C CA . TYR B 1 79 ? -10.602 -9.453 -5.758 1 98 79 TYR B CA 1
ATOM 1492 C C . TYR B 1 79 ? -9.75 -10.383 -6.617 1 98 79 TYR B C 1
ATOM 1494 O O . TYR B 1 79 ? -9.602 -11.57 -6.305 1 98 79 TYR B O 1
ATOM 1502 N N . LYS B 1 80 ? -9.305 -9.859 -7.73 1 98.44 80 LYS B N 1
ATOM 1503 C CA . LYS B 1 80 ? -8.375 -10.539 -8.625 1 98.44 80 LYS B CA 1
ATOM 1504 C C . LYS B 1 80 ? -7.168 -9.656 -8.93 1 98.44 80 LYS B C 1
ATOM 1506 O O . LYS B 1 80 ? -7.324 -8.508 -9.359 1 98.44 80 LYS B O 1
ATOM 1511 N N . LEU B 1 81 ? -6.016 -10.188 -8.695 1 98.75 81 LEU B N 1
ATOM 1512 C CA . LEU B 1 81 ? -4.793 -9.477 -9.055 1 98.75 81 LEU B CA 1
ATOM 1513 C C . LEU B 1 81 ? -4.461 -9.68 -10.531 1 98.75 81 LEU B C 1
ATOM 1515 O O . LEU B 1 81 ? -4.312 -10.812 -10.992 1 98.75 81 LEU B O 1
ATOM 1519 N N . GLN B 1 82 ? -4.426 -8.703 -11.273 1 98.69 82 GLN B N 1
ATOM 1520 C CA . GLN B 1 82 ? -3.992 -8.711 -12.664 1 98.69 82 GLN B CA 1
ATOM 1521 C C . GLN B 1 82 ? -2.562 -8.195 -12.797 1 98.69 82 GLN B C 1
ATOM 1523 O O . GLN B 1 82 ? -2.309 -7.004 -12.617 1 98.69 82 GLN B O 1
ATOM 1528 N N . LEU B 1 83 ? -1.734 -9.039 -13.164 1 98.69 83 LEU B N 1
ATOM 1529 C CA . LEU B 1 83 ? -0.321 -8.703 -13.281 1 98.69 83 LEU B CA 1
ATOM 1530 C C . LEU B 1 83 ? -0.025 -8.062 -14.633 1 98.69 83 LEU B C 1
ATOM 1532 O O . LEU B 1 83 ? -0.433 -8.578 -15.68 1 98.69 83 LEU B O 1
ATOM 1536 N N . VAL B 1 84 ? 0.66 -6.965 -14.625 1 98.75 84 VAL B N 1
ATOM 1537 C CA . VAL B 1 84 ? 1.102 -6.328 -15.859 1 98.75 84 VAL B CA 1
ATOM 1538 C C . VAL B 1 84 ? 2.605 -6.074 -15.797 1 98.75 84 VAL B C 1
ATOM 1540 O O . VAL B 1 84 ? 3.217 -6.164 -14.734 1 98.75 84 VAL B O 1
ATOM 1543 N N . LYS B 1 85 ? 3.182 -5.734 -16.906 1 98.31 85 LYS B N 1
ATOM 1544 C CA . LYS B 1 85 ? 4.594 -5.359 -16.969 1 98.31 85 LYS B CA 1
ATOM 1545 C C . LYS B 1 85 ? 4.824 -4.004 -16.312 1 98.31 85 LYS B C 1
ATOM 1547 O O . LYS B 1 85 ? 3.945 -3.137 -16.328 1 98.31 85 LYS B O 1
ATOM 1552 N N . PRO B 1 86 ? 6.016 -3.859 -15.688 1 97.19 86 PRO B N 1
ATOM 1553 C CA . PRO B 1 86 ? 6.32 -2.596 -15.016 1 97.19 86 PRO B CA 1
ATOM 1554 C C . PRO B 1 86 ? 6.043 -1.377 -15.891 1 97.19 86 PRO B C 1
ATOM 1556 O O . PRO B 1 86 ? 5.531 -0.366 -15.406 1 97.19 86 PRO B O 1
ATOM 1559 N N . GLU B 1 87 ? 6.402 -1.417 -17.234 1 97.44 87 GLU B N 1
ATOM 1560 C CA . GLU B 1 87 ? 6.234 -0.278 -18.125 1 97.44 87 GLU B CA 1
ATOM 1561 C C . GLU B 1 87 ? 4.766 0.116 -18.25 1 97.44 87 GLU B C 1
ATOM 1563 O O . GLU B 1 87 ? 4.445 1.294 -18.422 1 97.44 87 GLU B O 1
ATOM 1568 N N . LYS B 1 88 ? 3.883 -0.917 -18.281 1 98.25 88 LYS B N 1
ATOM 1569 C CA . LYS B 1 88 ? 2.447 -0.668 -18.359 1 98.25 88 LYS B CA 1
ATOM 1570 C C . LYS B 1 88 ? 1.911 -0.069 -17.062 1 98.25 88 LYS B C 1
ATOM 1572 O O . LYS B 1 88 ? 1.055 0.817 -17.094 1 98.25 88 LYS B O 1
ATOM 1577 N N . PHE B 1 89 ? 2.408 -0.544 -16.031 1 98 89 PHE B N 1
ATOM 1578 C CA . PHE B 1 89 ? 2.016 -0.014 -14.727 1 98 89 PHE B CA 1
ATOM 1579 C C . PHE B 1 89 ? 2.383 1.461 -14.617 1 98 89 PHE B C 1
ATOM 1581 O O . PHE B 1 89 ? 1.527 2.297 -14.32 1 98 89 PHE B O 1
ATOM 1588 N N . GLY B 1 90 ? 3.637 1.783 -14.828 1 97.31 90 GLY B N 1
ATOM 1589 C CA . GLY B 1 90 ? 4.109 3.158 -14.852 1 97.31 90 GLY B CA 1
ATOM 1590 C C . GLY B 1 90 ? 5.234 3.416 -13.867 1 97.31 90 GLY B C 1
ATOM 1591 O O . GLY B 1 90 ? 5.598 2.533 -13.086 1 97.31 90 GLY B O 1
ATOM 1592 N N . TYR B 1 91 ? 5.91 4.52 -14 1 94.75 91 TYR B N 1
ATOM 1593 C CA . TYR B 1 91 ? 6.965 4.98 -13.109 1 94.75 91 TYR B CA 1
ATOM 1594 C C . TYR B 1 91 ? 6.898 6.488 -12.914 1 94.75 91 TYR B C 1
ATOM 1596 O O . TYR B 1 91 ? 6.297 7.199 -13.727 1 94.75 91 TYR B O 1
ATOM 1604 N N . GLU B 1 92 ? 7.387 6.867 -11.805 1 94.12 92 GLU B N 1
ATOM 1605 C CA . GLU B 1 92 ? 7.41 8.297 -11.523 1 94.12 92 GLU B CA 1
ATOM 1606 C C . GLU B 1 92 ? 8.531 8.992 -12.297 1 94.12 92 GLU B C 1
ATOM 1608 O O . GLU B 1 92 ? 9.695 8.617 -12.18 1 94.12 92 GLU B O 1
ATOM 1613 N N . VAL B 1 93 ? 8.188 9.977 -13.062 1 96.38 93 VAL B N 1
ATOM 1614 C CA . VAL B 1 93 ? 9.188 10.68 -13.867 1 96.38 93 VAL B CA 1
ATOM 1615 C C . VAL B 1 93 ? 9.695 11.898 -13.109 1 96.38 93 VAL B C 1
ATOM 1617 O O . VAL B 1 93 ? 10.836 12.328 -13.289 1 96.38 93 VAL B O 1
ATOM 1620 N N . SER B 1 94 ? 8.938 12.445 -12.227 1 93.5 94 SER B N 1
ATOM 1621 C CA . SER B 1 94 ? 9.219 13.508 -11.273 1 93.5 94 SER B CA 1
ATOM 1622 C C . SER B 1 94 ? 8.234 13.477 -10.102 1 93.5 94 SER B C 1
ATOM 1624 O O . SER B 1 94 ? 7.234 12.758 -10.148 1 93.5 94 SER B O 1
ATOM 1626 N N . PRO B 1 95 ? 8.617 14.031 -9.039 1 87.75 95 PRO B N 1
ATOM 1627 C CA . PRO B 1 95 ? 7.719 13.953 -7.883 1 87.75 95 PRO B CA 1
ATOM 1628 C C . PRO B 1 95 ? 6.262 14.234 -8.25 1 87.75 95 PRO B C 1
ATOM 1630 O O . PRO B 1 95 ? 5.926 15.359 -8.641 1 87.75 95 PRO B O 1
ATOM 1633 N N . GLY B 1 96 ? 5.5 13.258 -8.164 1 89.19 96 GLY B N 1
ATOM 1634 C CA . GLY B 1 96 ? 4.07 13.43 -8.367 1 89.19 96 GLY B CA 1
ATOM 1635 C C . GLY B 1 96 ? 3.648 13.219 -9.812 1 89.19 96 GLY B C 1
ATOM 1636 O O . GLY B 1 96 ? 2.455 13.234 -10.125 1 89.19 96 GLY B O 1
ATOM 1637 N N . ARG B 1 97 ? 4.578 13.078 -10.703 1 94.5 97 ARG B N 1
ATOM 1638 C CA . ARG B 1 97 ? 4.285 12.812 -12.109 1 94.5 97 ARG B CA 1
ATOM 1639 C C . ARG B 1 97 ? 4.637 11.375 -12.477 1 94.5 97 ARG B C 1
ATOM 1641 O O . ARG B 1 97 ? 5.789 10.961 -12.336 1 94.5 97 ARG B O 1
ATOM 1648 N N . TRP B 1 98 ? 3.639 10.742 -12.945 1 96.69 98 TRP B N 1
ATOM 1649 C CA . TRP B 1 98 ? 3.789 9.312 -13.195 1 96.69 98 TRP B CA 1
ATOM 1650 C C . TRP B 1 98 ? 3.361 8.961 -14.617 1 96.69 98 TRP B C 1
ATOM 1652 O O . TRP B 1 98 ? 2.52 9.648 -15.203 1 96.69 98 TRP B O 1
ATOM 1662 N N . THR B 1 99 ? 3.857 7.945 -15.164 1 97.88 99 THR B N 1
ATOM 1663 C CA . THR B 1 99 ? 3.459 7.367 -16.453 1 97.88 99 THR B CA 1
ATOM 1664 C C . THR B 1 99 ? 2.59 6.133 -16.234 1 97.88 99 THR B C 1
ATOM 1666 O O . THR B 1 99 ? 2.371 5.707 -15.102 1 97.88 99 THR B O 1
ATOM 1669 N N . GLY B 1 100 ? 2.02 5.641 -17.375 1 97.62 100 GLY B N 1
ATOM 1670 C CA . GLY B 1 100 ? 1.338 4.355 -17.312 1 97.62 100 GLY B CA 1
ATOM 1671 C C . GLY B 1 100 ? -0.031 4.441 -16.656 1 97.62 100 GLY B C 1
ATOM 1672 O O . GLY B 1 100 ? -0.611 5.523 -16.562 1 97.62 100 GLY B O 1
ATOM 1673 N N . LEU B 1 101 ? -0.546 3.287 -16.172 1 97.62 101 LEU B N 1
ATOM 1674 C CA . LEU B 1 101 ? -1.872 3.152 -15.578 1 97.62 101 LEU B CA 1
ATOM 1675 C C . LEU B 1 101 ? -2.01 4.039 -14.344 1 97.62 101 LEU B C 1
ATOM 1677 O O . LEU B 1 101 ? -3.033 4.703 -14.164 1 97.62 101 LEU B O 1
ATOM 1681 N N . ILE B 1 102 ? -0.915 4.074 -13.555 1 96.12 102 ILE B N 1
ATOM 1682 C CA . ILE B 1 102 ? -0.976 4.887 -12.344 1 96.12 102 ILE B CA 1
ATOM 1683 C C . ILE B 1 102 ? -1.012 6.367 -12.711 1 96.12 102 ILE B C 1
ATOM 1685 O O . ILE B 1 102 ? -1.694 7.164 -12.062 1 96.12 102 ILE B O 1
ATOM 1689 N N . GLY B 1 103 ? -0.232 6.75 -13.789 1 96.94 103 GLY B N 1
ATOM 1690 C CA . GLY B 1 103 ? -0.297 8.117 -14.266 1 96.94 103 GLY B CA 1
ATOM 1691 C C . GLY B 1 103 ? -1.693 8.539 -14.688 1 96.94 103 GLY B C 1
ATOM 1692 O O . GLY B 1 103 ? -2.143 9.641 -14.367 1 96.94 103 GLY B O 1
ATOM 1693 N N . GLU B 1 104 ? -2.393 7.645 -15.438 1 96.94 104 GLU B N 1
ATOM 1694 C CA . GLU B 1 104 ? -3.76 7.902 -15.883 1 96.94 104 GLU B CA 1
ATOM 1695 C C . GLU B 1 104 ? -4.703 8.07 -14.695 1 96.94 104 GLU B C 1
ATOM 1697 O O . GLU B 1 104 ? -5.566 8.953 -14.703 1 96.94 104 GLU B O 1
ATOM 1702 N N . LEU B 1 105 ? -4.602 7.227 -13.719 1 93.81 105 LEU B N 1
ATOM 1703 C CA . LEU B 1 105 ? -5.453 7.281 -12.531 1 93.81 105 LEU B CA 1
ATOM 1704 C C . LEU B 1 105 ? -5.285 8.609 -11.805 1 93.81 105 LEU B C 1
ATOM 1706 O O . LEU B 1 105 ? -6.273 9.273 -11.477 1 93.81 105 LEU B O 1
ATOM 1710 N N . VAL B 1 106 ? -4.031 8.961 -11.562 1 94 106 VAL B N 1
ATOM 1711 C CA . VAL B 1 106 ? -3.715 10.18 -10.828 1 94 106 VAL B CA 1
ATOM 1712 C C . VAL B 1 106 ? -4.262 11.391 -11.578 1 94 106 VAL B C 1
ATOM 1714 O O . VAL B 1 106 ? -4.809 12.312 -10.969 1 94 106 VAL B O 1
ATOM 1717 N N . GLU B 1 107 ? -4.043 11.352 -12.898 1 93.31 107 GLU B N 1
ATOM 1718 C CA . GLU B 1 107 ? -4.52 12.453 -13.719 1 93.31 107 GLU B CA 1
ATOM 1719 C C . GLU B 1 107 ? -6.047 12.492 -13.766 1 93.31 107 GLU B C 1
ATOM 1721 O O . GLU B 1 107 ? -6.645 13.562 -13.875 1 93.31 107 GLU B O 1
ATOM 1726 N N . GLY B 1 108 ? -6.656 11.305 -13.75 1 88.88 108 GLY B N 1
ATOM 1727 C CA . GLY B 1 108 ? -8.109 11.211 -13.773 1 88.88 108 GLY B CA 1
ATOM 1728 C C . GLY B 1 108 ? -8.758 11.664 -12.484 1 88.88 108 GLY B C 1
ATOM 1729 O O . GLY B 1 108 ? -9.867 12.211 -12.492 1 88.88 108 GLY B O 1
ATOM 1730 N N . VAL B 1 109 ? -8.117 11.477 -11.367 1 76.94 109 VAL B N 1
ATOM 1731 C CA . VAL B 1 109 ? -8.641 11.883 -10.07 1 76.94 109 VAL B CA 1
ATOM 1732 C C . VAL B 1 109 ? -8.492 13.398 -9.906 1 76.94 109 VAL B C 1
ATOM 1734 O O . VAL B 1 109 ? -9.305 14.031 -9.227 1 76.94 109 VAL B O 1
ATOM 1737 N N . ARG B 1 110 ? -7.547 14.055 -10.523 1 68.5 110 ARG B N 1
ATOM 1738 C CA . ARG B 1 110 ? -7.324 15.492 -10.445 1 68.5 110 ARG B CA 1
ATOM 1739 C C . ARG B 1 110 ? -8.359 16.25 -11.273 1 68.5 110 ARG B C 1
ATOM 1741 O O . ARG B 1 110 ? -8.656 17.406 -10.984 1 68.5 110 ARG B O 1
ATOM 1748 N N . ARG B 1 111 ? -8.992 15.594 -12.32 1 64.19 111 ARG B N 1
ATOM 1749 C CA . ARG B 1 111 ? -9.984 16.234 -13.164 1 64.19 111 ARG B CA 1
ATOM 1750 C C . ARG B 1 111 ? -11.375 16.156 -12.539 1 64.19 111 ARG B C 1
ATOM 1752 O O . ARG B 1 111 ? -12.164 17.109 -12.633 1 64.19 111 ARG B O 1
#

pLDDT: mean 80.64, std 25.59, range [23.19, 98.75]

Organism: Ixodes scapularis (NCBI:txid6945)

Secondary structure (DSSP, 8-state):
--------TT---------------TT--TT-EEEEEE--BTTTBEEPTTGGGS-GGGGEESHHHHHHHHHHHHHT-EEEEEE--HHHH--EEETTEE-HHHHHHHHHHH-/-------------------------TT--TT-EEEEEE--BTTTBEEPTTGGGS-GGGGEESHHHHHHHHHHHHHT-EEEEEE--HHHH--EEETTEE-HHHHHHHHHHH-

Sequence (222 aa):
GLDFVHDPHDDDGVPGSEDVDDTIDENSLENRTIIVTTVVSPPFVMLKDGSEQYEGNQRFEGFCVSLLDKLAEVLHFDYKLQLVKPEKFGYEVSPGRWTGLIGELVEGVRRGLDFVHDPHDDDGVPGSEDVDDTIDENSLENRTIIVTTVVSPPFVMLKDGSEQYEGNQRFEGFCVSLLDKLAEVLHFDYKLQLVKPEKFGYEVSPGRWTGLIGELVEGVRR

Foldseek 3Di:
DPPPPPPPPDPPPPVPPPPPCVVVPVPQQAAEEAEAEDEDDPQAKHADDVLVVDDWLVRIDHDPSVVVVVCCVVSHHHYTYHYDYPVQCWDAPDVPQIDHPVNVVSVVVVD/DDDPPPPPPPPPVVDDPPPPCVVVPVPQQAAEEAEAEDEDDPQAKHADDVLVVDDWLVRIDHDPSVVVVVCCVVSHHHYTYHYDYPVQCWDAPDVQQIDHPVNCVSVVVVD

Solvent-accessible surface area (backbone atoms only — not comparable to full-atom values): 13491 Å² total; per-residue (Å²): 135,89,78,80,79,78,80,78,73,78,78,76,72,76,73,69,76,71,74,73,75,70,69,72,49,86,81,55,56,56,84,35,74,44,77,42,79,43,50,83,40,63,71,33,28,34,73,38,91,68,28,86,80,41,60,79,62,68,17,48,36,36,58,53,45,53,49,50,53,51,49,27,61,75,57,44,29,46,70,42,71,41,79,47,55,59,76,55,45,35,52,73,81,45,95,71,37,46,38,44,54,56,20,53,50,57,55,56,71,74,104,134,88,72,87,70,78,77,80,73,78,65,77,71,73,76,81,75,76,70,72,72,68,67,71,48,88,79,54,56,58,81,35,75,44,79,43,77,44,50,84,41,62,72,31,28,33,72,38,91,69,29,86,80,43,60,81,60,69,17,49,36,38,58,53,45,54,50,48,52,50,49,27,61,75,57,44,30,46,70,42,71,42,78,47,55,58,77,57,46,35,51,72,81,45,96,71,38,45,37,42,53,54,23,50,50,56,54,57,72,73,105